Protein AF-A0A1G6IG01-F1 (afdb_monomer)

InterPro domains:
  IPR025240 Domain of unknown function DUF4189 [PF13827] (73-170)

Solvent-accessible surface area (backbone atoms only — not comparable to full-atom values): 10394 Å² total; per-residue (Å²): 133,90,78,90,84,82,90,79,90,81,89,87,83,91,87,84,89,82,88,77,83,84,76,80,74,78,84,67,91,40,64,95,65,34,40,78,46,94,53,100,84,49,71,51,42,74,50,90,82,52,85,70,78,71,64,68,77,76,71,68,78,78,80,67,78,73,73,40,77,46,56,15,7,13,13,37,14,36,7,81,89,74,68,23,60,13,55,33,57,62,21,86,38,59,70,59,6,45,55,43,1,41,49,39,6,38,75,66,68,22,87,65,51,41,80,77,47,73,49,38,72,47,31,11,39,8,32,12,33,36,83,90,62,54,74,29,67,31,72,27,79,37,53,66,56,2,32,54,49,4,28,53,56,29,21,75,77,66,39,83,91,35,40,42,71,80,45,59,45,54,5,56,56,42,82,45,125

Foldseek 3Di:
DDDDDDDDDDDDDDDDDDDDDPPPPPPDPDDPQWDADPDPPDGIDGDPPDPVVPPPVPPPPPPDPPWDKQKFKKWKKAQLVVLFIFIDEQHNDQVVRQVRRQVRRVVRPRDPIDTPDMDIAQKKKWWKAFLVSDIFMDIDNDQVVNQVVRLVVVCVPRNPPRMHTPDMDTTYIDTDD

Radius of gyration: 41.18 Å; Cα contacts (8 Å, |Δi|>4): 339; chains: 1; bounding box: 117×45×63 Å

Secondary structure (DSSP, 8-state):
----------------------------SS-TTEEE-SSTT-SEEE-TT-GGGG-------------EEE--EEEEEEETTTTEEEEEEEESSHHHHHHHHHHHHHHTT-SS-EEEEEEESSEEEEEEEETTS-EEEEEESSHHHHHHHHHHHHHHHH-TTSEEEEEEEEE--EEE-

Sequence (177 aa):
MKVHHLFLSALFGFSAILGTSMSAQAEGGCPSGYVPTPNQGQPCAADYNLPYWNQQQQSQPQVQPRVRVVYKWGALAYDKTNGVYGASDNNKNERSAKSKAMKDCQNRGGKNCEILNAYGRDHCIGLARSRTGEIAWKHEVSVKDASEVSIKDCESSYGKGNCQVIYSGCSYAVRVE

pLDDT: mean 80.13, std 22.02, range [33.59, 98.88]

Organism: NCBI:txid281375

Structure (mmCIF, N/CA/C/O backbone):
data_AF-A0A1G6IG01-F1
#
_entry.id   AF-A0A1G6IG01-F1
#
loop_
_atom_site.group_PDB
_atom_site.id
_atom_site.type_symbol
_atom_site.label_atom_id
_atom_site.label_alt_id
_atom_site.label_comp_id
_atom_site.label_asym_id
_atom_site.label_entity_id
_atom_site.label_seq_id
_atom_site.pdbx_PDB_ins_code
_atom_site.Cartn_x
_atom_site.Cartn_y
_atom_site.Cartn_z
_atom_site.occupancy
_atom_site.B_iso_or_equiv
_atom_site.auth_seq_id
_atom_site.auth_comp_id
_atom_site.auth_asym_id
_atom_site.auth_atom_id
_atom_site.pdbx_PDB_model_num
ATOM 1 N N . MET A 1 1 ? 77.249 14.347 14.352 1.00 33.59 1 MET A N 1
ATOM 2 C CA . MET A 1 1 ? 78.210 15.467 14.456 1.00 33.59 1 MET A CA 1
ATOM 3 C C . MET A 1 1 ? 79.595 14.940 14.106 1.00 33.59 1 MET A C 1
ATOM 5 O O . MET A 1 1 ? 80.004 14.022 14.793 1.00 33.59 1 MET A O 1
ATOM 9 N N . LYS A 1 2 ? 80.254 15.544 13.094 1.00 35.97 2 LYS A N 1
ATOM 10 C CA . LYS A 1 2 ? 81.697 15.487 12.735 1.00 35.97 2 LYS A CA 1
ATOM 11 C C . LYS A 1 2 ? 82.324 14.104 12.431 1.00 35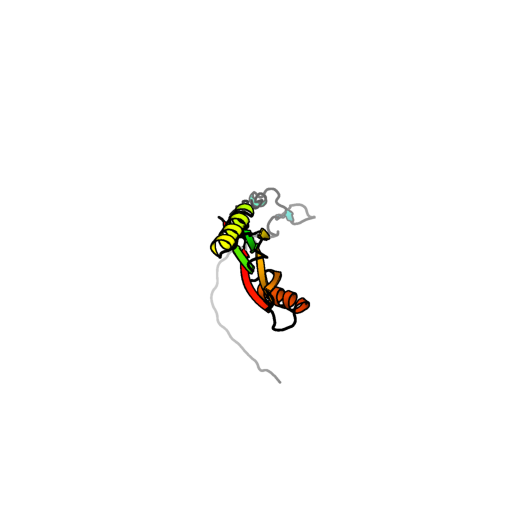.97 2 LYS A C 1
ATOM 13 O O . LYS A 1 2 ? 82.053 13.155 13.138 1.00 35.97 2 LYS A O 1
ATOM 18 N N . VAL A 1 3 ? 83.257 13.893 11.499 1.00 46.47 3 VAL A N 1
ATOM 19 C CA . VAL A 1 3 ? 83.807 14.554 10.291 1.00 46.47 3 VAL A CA 1
ATOM 20 C C . VAL A 1 3 ? 84.995 13.651 9.888 1.00 46.47 3 VAL A C 1
ATOM 22 O O . VAL A 1 3 ? 85.778 13.308 10.761 1.00 46.47 3 VAL A O 1
ATOM 25 N N . HIS A 1 4 ? 85.091 13.314 8.594 1.00 41.16 4 HIS A N 1
ATOM 26 C CA . HIS A 1 4 ? 86.288 13.004 7.780 1.00 41.16 4 HIS A CA 1
ATOM 27 C C . HIS A 1 4 ? 87.291 11.904 8.185 1.00 41.16 4 HIS A C 1
ATOM 29 O O . HIS A 1 4 ? 87.697 11.787 9.328 1.00 41.16 4 HIS A O 1
ATOM 35 N N . HIS A 1 5 ? 87.766 11.163 7.172 1.00 44.75 5 HIS A N 1
ATOM 36 C CA . HIS A 1 5 ? 89.155 11.139 6.657 1.00 44.75 5 HIS A CA 1
ATOM 37 C C . HIS A 1 5 ? 89.277 9.909 5.721 1.00 44.75 5 HIS A C 1
ATOM 39 O O . HIS A 1 5 ? 88.997 8.801 6.149 1.00 44.75 5 HIS A O 1
ATOM 45 N N . LEU A 1 6 ? 89.439 10.029 4.396 1.00 42.94 6 LEU A N 1
ATOM 46 C CA . LEU A 1 6 ? 90.582 10.509 3.593 1.00 42.94 6 LEU A CA 1
ATOM 47 C C . LEU A 1 6 ? 91.258 9.316 2.874 1.00 42.94 6 LEU A C 1
ATOM 49 O O . LEU A 1 6 ? 91.632 8.361 3.540 1.00 42.94 6 LEU A O 1
ATOM 53 N N . PHE A 1 7 ? 91.538 9.506 1.570 1.00 41.97 7 PHE A N 1
ATOM 54 C CA . PHE A 1 7 ? 92.761 9.062 0.862 1.00 41.97 7 PHE A CA 1
ATOM 55 C C . PHE A 1 7 ? 92.929 7.552 0.546 1.00 41.97 7 PHE A C 1
ATOM 57 O O . PHE A 1 7 ? 92.564 6.708 1.341 1.00 41.97 7 PHE A O 1
ATOM 64 N N . LEU A 1 8 ? 93.507 7.080 -0.570 1.00 36.88 8 LEU A N 1
ATOM 65 C CA . LEU A 1 8 ? 94.161 7.637 -1.769 1.00 36.88 8 LEU A CA 1
ATOM 66 C C . LEU A 1 8 ? 94.550 6.419 -2.659 1.00 36.88 8 LEU A C 1
ATOM 68 O O . LEU A 1 8 ? 95.035 5.445 -2.094 1.00 36.88 8 LEU A O 1
ATOM 72 N N . SER A 1 9 ? 94.488 6.531 -4.003 1.00 42.09 9 SER A N 1
ATOM 73 C CA . SER A 1 9 ? 95.422 5.921 -5.009 1.00 42.09 9 SER A CA 1
ATOM 74 C C . SER A 1 9 ? 95.538 4.367 -5.119 1.00 42.09 9 SER A C 1
ATOM 76 O O . SER A 1 9 ? 95.367 3.670 -4.141 1.00 42.09 9 SER A O 1
ATOM 78 N N . ALA A 1 10 ? 95.869 3.685 -6.228 1.00 46.03 10 ALA A N 1
ATOM 79 C CA . ALA A 1 10 ? 96.436 4.044 -7.528 1.00 46.03 10 ALA A CA 1
ATOM 80 C C . ALA A 1 10 ? 96.406 2.839 -8.522 1.00 46.03 10 ALA A C 1
ATOM 82 O O . ALA A 1 10 ? 96.606 1.704 -8.107 1.00 46.03 10 ALA A O 1
ATOM 83 N N . LEU A 1 11 ? 96.332 3.170 -9.823 1.00 47.00 11 LEU A N 1
ATOM 84 C CA . LEU A 1 11 ? 97.167 2.703 -10.958 1.00 47.00 11 LEU A CA 1
ATOM 85 C C . LEU A 1 11 ? 97.031 1.316 -11.654 1.00 47.00 11 LEU A C 1
ATOM 87 O O . LEU A 1 11 ? 96.8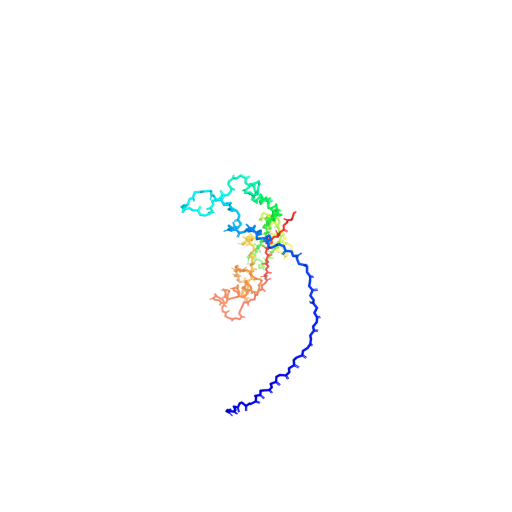93 0.269 -11.036 1.00 47.00 11 LEU A O 1
ATOM 91 N N . PHE A 1 12 ? 97.311 1.414 -12.973 1.00 44.16 12 PHE A N 1
ATOM 92 C CA . PHE A 1 12 ? 97.660 0.427 -14.024 1.00 44.16 12 PHE A CA 1
ATOM 93 C C . PHE A 1 12 ? 96.493 -0.313 -14.701 1.00 44.16 12 PHE A C 1
ATOM 95 O O . PHE A 1 12 ? 95.722 -0.984 -14.041 1.00 44.16 12 PHE A O 1
ATOM 102 N N . GLY A 1 13 ? 96.297 -0.308 -16.025 1.00 42.28 13 GLY A N 1
ATOM 103 C CA . GLY A 1 13 ? 97.051 0.173 -17.189 1.00 42.28 13 GLY A CA 1
ATOM 104 C C . GLY A 1 13 ? 96.615 -0.644 -18.430 1.00 42.28 13 GLY A C 1
ATOM 105 O O . GLY A 1 13 ? 96.026 -1.706 -18.269 1.00 42.28 13 GLY A O 1
ATOM 106 N N . PHE A 1 14 ? 96.971 -0.184 -19.639 1.00 45.66 14 PHE A N 1
ATOM 107 C CA . PHE A 1 14 ? 96.949 -0.919 -20.928 1.00 45.66 14 PHE A CA 1
ATOM 108 C C . PHE A 1 14 ? 95.629 -1.043 -21.731 1.00 45.66 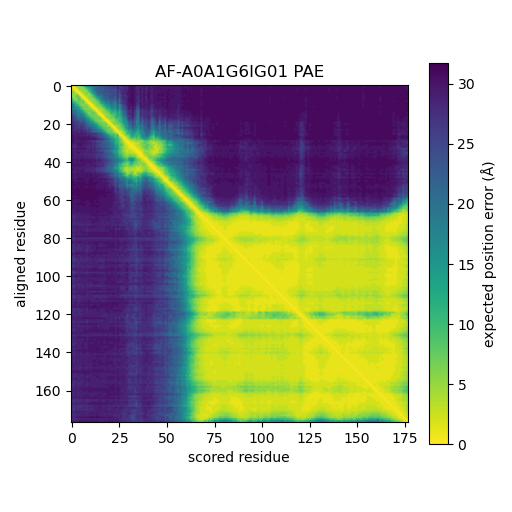14 PHE A C 1
ATOM 110 O O . PHE A 1 14 ? 94.837 -1.954 -21.531 1.00 45.66 14 PHE A O 1
ATOM 117 N N . SER A 1 15 ? 95.466 -0.217 -22.771 1.00 50.34 15 SER A N 1
ATOM 118 C CA . SER A 1 15 ? 95.550 -0.666 -24.179 1.00 50.34 15 SER A CA 1
ATOM 119 C C . SER A 1 15 ? 95.029 0.395 -25.141 1.00 50.34 15 SER A C 1
ATOM 121 O O . SER A 1 15 ? 94.032 1.067 -24.896 1.00 50.34 15 SER A O 1
ATOM 123 N N . ALA A 1 16 ? 95.752 0.540 -26.241 1.00 48.81 16 ALA A N 1
ATOM 124 C CA . ALA A 1 16 ? 95.543 1.537 -27.265 1.00 48.81 16 ALA A CA 1
ATOM 125 C C . ALA A 1 16 ? 94.693 1.008 -28.440 1.00 48.81 16 ALA A C 1
ATOM 127 O O . ALA A 1 16 ? 94.545 -0.196 -28.638 1.00 48.81 16 ALA A O 1
ATOM 128 N N . ILE A 1 17 ? 94.347 1.978 -29.291 1.00 52.72 17 ILE A N 1
ATOM 129 C CA . ILE A 1 17 ? 94.176 1.939 -30.753 1.00 52.72 17 ILE A CA 1
ATOM 130 C C . ILE A 1 17 ? 92.733 1.814 -31.322 1.00 52.72 17 ILE A C 1
ATOM 132 O O . ILE A 1 17 ? 91.989 0.889 -31.026 1.00 52.72 17 ILE A O 1
ATOM 136 N N . LEU A 1 18 ? 92.459 2.751 -32.252 1.00 46.94 18 LEU A N 1
ATOM 137 C CA . LEU A 1 18 ? 91.523 2.750 -33.398 1.00 46.94 18 LEU A CA 1
ATOM 138 C C . LEU A 1 18 ? 90.094 3.297 -33.217 1.00 46.94 18 LEU A C 1
ATOM 140 O O . LEU A 1 18 ? 89.119 2.572 -33.095 1.00 46.94 18 LEU A O 1
ATOM 144 N N . GLY A 1 19 ? 90.001 4.625 -33.356 1.00 52.69 19 GLY A N 1
ATOM 145 C CA . GLY A 1 19 ? 89.296 5.260 -34.476 1.00 52.69 19 GLY A CA 1
ATOM 146 C C . GLY A 1 19 ? 87.814 4.951 -34.671 1.00 52.69 19 GLY A C 1
ATOM 147 O O . GLY A 1 19 ? 87.466 4.013 -35.374 1.00 52.69 19 GLY A O 1
ATOM 148 N N . THR A 1 20 ? 86.960 5.876 -34.234 1.00 47.50 20 THR A N 1
ATOM 149 C CA . THR A 1 20 ? 85.753 6.234 -34.989 1.00 47.50 20 THR A CA 1
ATOM 150 C C . THR A 1 20 ? 85.579 7.748 -34.941 1.00 47.50 20 THR A C 1
ATOM 152 O O . THR A 1 20 ? 85.604 8.372 -33.881 1.00 47.50 20 THR A O 1
ATOM 155 N N . SER A 1 21 ? 85.490 8.353 -36.122 1.00 44.06 21 SER A N 1
ATOM 156 C CA . SER A 1 21 ? 85.095 9.743 -36.303 1.00 44.06 21 SER A CA 1
ATOM 157 C C . SER A 1 21 ? 83.764 9.968 -35.594 1.00 44.06 21 SER A C 1
ATOM 159 O O . SER A 1 21 ? 82.826 9.197 -35.796 1.00 44.06 21 SER A O 1
ATOM 161 N N . MET A 1 22 ? 83.672 11.014 -34.773 1.00 45.59 22 MET A N 1
ATOM 162 C CA . MET A 1 22 ? 82.388 11.449 -34.239 1.00 45.59 22 MET A CA 1
ATOM 163 C C . MET A 1 22 ? 81.535 11.937 -35.407 1.00 45.59 22 MET A C 1
ATOM 165 O O . MET A 1 22 ? 81.650 13.082 -35.842 1.00 45.59 22 MET A O 1
ATOM 169 N N . SER A 1 23 ? 80.662 11.075 -35.913 1.00 46.09 23 SER A N 1
ATOM 170 C CA . SER A 1 23 ? 79.447 11.540 -36.560 1.00 46.09 23 SER A CA 1
ATOM 171 C C . SER A 1 23 ? 78.614 12.182 -35.457 1.00 46.09 23 SER A C 1
ATOM 173 O O . SER A 1 23 ? 77.890 11.504 -34.731 1.00 46.09 23 SER A O 1
ATOM 175 N N . ALA A 1 24 ? 78.756 13.496 -35.283 1.00 45.78 24 ALA A N 1
ATOM 176 C CA . ALA A 1 24 ? 77.737 14.293 -34.622 1.00 45.78 24 ALA A CA 1
ATOM 177 C C . ALA A 1 24 ? 76.498 14.266 -35.527 1.00 45.78 24 ALA A C 1
ATOM 179 O O . ALA A 1 24 ? 76.258 15.167 -36.325 1.00 45.78 24 ALA A O 1
ATOM 180 N N . GLN A 1 25 ? 75.745 13.175 -35.451 1.00 44.03 25 GLN A N 1
ATOM 181 C CA . GLN A 1 25 ? 74.406 13.088 -35.998 1.00 44.03 25 GLN A CA 1
ATOM 182 C C . GLN A 1 25 ? 73.510 13.878 -35.052 1.00 44.03 25 GLN A C 1
ATOM 184 O O . GLN A 1 25 ? 73.006 13.361 -34.057 1.00 44.03 25 GLN A O 1
ATOM 189 N N . ALA A 1 26 ? 73.379 15.173 -35.324 1.00 44.47 26 ALA A N 1
ATOM 190 C CA . ALA A 1 26 ? 72.366 16.013 -34.708 1.00 44.47 26 ALA A CA 1
ATOM 191 C C . ALA A 1 26 ? 70.983 15.645 -35.280 1.00 44.47 26 ALA A C 1
ATOM 193 O O . ALA A 1 26 ? 70.337 16.453 -35.936 1.00 44.47 26 ALA A O 1
ATOM 194 N N . GLU A 1 27 ? 70.517 14.421 -35.040 1.00 49.25 27 GLU A N 1
ATOM 195 C CA . GLU A 1 27 ? 69.142 14.011 -35.342 1.00 49.25 27 GLU A CA 1
ATOM 196 C C . GLU A 1 27 ? 68.264 14.416 -34.151 1.00 49.25 27 GLU A C 1
ATOM 198 O O . GLU A 1 27 ? 67.855 13.578 -33.349 1.00 49.25 27 GLU A O 1
ATOM 203 N N . GLY A 1 28 ? 68.042 15.716 -33.940 1.00 57.75 28 GLY A N 1
ATOM 204 C CA . GLY A 1 28 ? 67.152 16.110 -32.840 1.00 57.75 28 GLY A CA 1
ATOM 205 C C . GLY A 1 28 ? 67.204 17.549 -32.361 1.00 57.75 28 GLY A C 1
ATOM 206 O O . GLY A 1 28 ? 67.105 17.782 -31.162 1.00 57.75 28 GLY A O 1
ATOM 207 N N . GLY A 1 29 ? 67.345 18.528 -33.255 1.00 58.22 29 GLY A N 1
ATOM 208 C CA . GLY A 1 29 ? 67.267 19.939 -32.856 1.00 58.22 29 GLY A CA 1
ATOM 209 C C . GLY A 1 29 ? 65.854 20.420 -32.499 1.00 58.22 29 GLY A C 1
ATOM 210 O O . GLY A 1 29 ? 65.713 21.470 -31.877 1.00 58.22 29 GLY A O 1
ATOM 211 N N . CYS A 1 30 ? 64.813 19.675 -32.885 1.00 65.75 30 CYS A N 1
ATOM 212 C CA . CYS A 1 30 ? 63.432 20.137 -32.823 1.00 65.75 30 CYS A CA 1
ATOM 213 C C . CYS A 1 30 ? 62.520 19.154 -32.071 1.00 65.75 30 CYS A C 1
ATOM 215 O O . CYS A 1 30 ? 62.652 17.941 -32.245 1.00 65.75 30 CYS A O 1
ATOM 217 N N . PRO A 1 31 ? 61.595 19.656 -31.229 1.00 66.94 31 PRO A N 1
ATOM 218 C CA . PRO A 1 31 ? 60.612 18.824 -30.545 1.00 66.94 31 PRO A CA 1
ATOM 219 C C . PRO A 1 31 ? 59.694 18.107 -31.545 1.00 66.94 31 PRO A C 1
ATOM 221 O O . PRO A 1 31 ? 59.542 18.533 -32.690 1.00 66.94 31 PRO A O 1
ATOM 224 N N . SER A 1 32 ? 59.070 17.014 -31.101 1.00 64.12 32 SER A N 1
ATOM 225 C CA . SER A 1 32 ? 58.219 16.171 -31.950 1.00 64.12 32 SER A CA 1
ATOM 226 C C . SER A 1 32 ? 57.162 16.997 -32.701 1.00 64.12 32 SER A C 1
ATOM 228 O O . SER A 1 32 ? 56.434 17.781 -32.090 1.00 64.12 32 SER A O 1
ATOM 230 N N . GLY A 1 33 ? 57.101 16.835 -34.027 1.00 63.78 33 GLY A N 1
ATOM 231 C CA . GLY A 1 33 ? 56.229 17.606 -34.924 1.00 63.78 33 GLY A CA 1
ATOM 232 C C . GLY A 1 33 ? 56.870 18.838 -35.576 1.00 63.78 33 GLY A C 1
ATOM 233 O O . GLY A 1 33 ? 56.167 19.563 -36.277 1.00 63.78 33 GLY A O 1
ATOM 234 N N . TYR A 1 34 ? 58.171 19.080 -35.372 1.00 71.69 34 TYR A N 1
ATOM 235 C CA . TYR A 1 34 ? 58.905 20.206 -35.957 1.00 71.69 34 TYR A CA 1
ATOM 236 C C . TYR A 1 34 ? 60.170 19.750 -36.703 1.00 71.69 34 TYR A C 1
ATOM 238 O O . TYR A 1 34 ? 60.856 18.828 -36.264 1.00 71.69 34 TYR A O 1
ATOM 246 N N . VAL A 1 35 ? 60.508 20.439 -37.797 1.00 69.81 35 VAL A N 1
ATOM 247 C CA . VAL A 1 35 ? 61.698 20.205 -38.634 1.00 69.81 35 VAL A CA 1
ATOM 248 C C . VAL A 1 35 ? 62.613 21.436 -38.664 1.00 69.81 35 VAL A C 1
ATOM 250 O O . VAL A 1 35 ? 62.128 22.568 -38.545 1.00 69.81 35 VAL A O 1
ATOM 253 N N . PRO A 1 36 ? 63.937 21.247 -38.809 1.00 63.75 36 PRO A N 1
ATOM 254 C CA . PRO A 1 36 ? 64.882 22.354 -38.858 1.00 63.75 36 PRO A CA 1
ATOM 255 C C . PRO A 1 36 ? 64.700 23.201 -40.122 1.00 63.75 36 PRO A C 1
ATOM 257 O O . PRO A 1 36 ? 64.499 22.664 -41.213 1.00 63.75 36 PRO A O 1
ATOM 260 N N . THR A 1 37 ? 64.793 24.529 -39.988 1.00 61.94 37 THR A N 1
ATOM 261 C CA . THR A 1 37 ? 64.689 25.455 -41.131 1.00 61.94 37 THR A CA 1
ATOM 262 C C . THR A 1 37 ? 66.028 26.135 -41.444 1.00 61.94 37 THR A C 1
ATOM 264 O O . THR A 1 37 ? 66.797 26.415 -40.525 1.00 61.94 37 THR A O 1
ATOM 267 N N . PRO A 1 38 ? 66.332 26.437 -42.722 1.00 56.34 38 PRO A N 1
ATOM 268 C CA . PRO A 1 38 ? 67.604 27.050 -43.115 1.00 56.34 38 PRO A CA 1
ATOM 269 C C . PRO A 1 38 ? 67.711 28.563 -42.825 1.00 56.34 38 PRO A C 1
ATOM 271 O O . PRO A 1 38 ? 68.759 29.151 -43.086 1.00 56.34 38 PRO A O 1
ATOM 274 N N . ASN A 1 39 ? 66.665 29.218 -42.301 1.00 57.22 39 ASN A N 1
ATOM 275 C CA . ASN A 1 39 ? 66.665 30.665 -42.050 1.00 57.22 39 ASN A CA 1
ATOM 276 C C . ASN A 1 39 ? 67.070 30.995 -40.603 1.00 57.22 39 ASN A C 1
ATOM 278 O O . ASN A 1 39 ? 66.469 30.504 -39.651 1.00 57.22 39 ASN A O 1
ATOM 282 N N . GLN A 1 40 ? 68.040 31.904 -40.449 1.00 53.66 40 GLN A N 1
ATOM 283 C CA . GLN A 1 40 ? 68.733 32.278 -39.197 1.00 53.66 40 GLN A CA 1
ATOM 284 C C . GLN A 1 40 ? 67.849 32.910 -38.089 1.00 53.66 40 GLN A C 1
ATOM 286 O O . GLN A 1 40 ? 68.376 33.433 -37.112 1.00 53.66 40 GLN A O 1
ATOM 291 N N . GLY A 1 41 ? 66.518 32.885 -38.223 1.00 58.19 41 GLY A N 1
ATOM 292 C CA . GLY A 1 41 ? 65.572 33.508 -37.290 1.00 58.19 41 GLY A CA 1
ATOM 293 C C . GLY A 1 41 ? 64.724 32.538 -36.459 1.00 58.19 41 GLY A C 1
ATOM 294 O O . GLY A 1 41 ? 64.307 32.906 -35.364 1.00 58.19 41 GLY A O 1
ATOM 295 N N . GLN A 1 42 ? 64.474 31.308 -36.927 1.00 57.19 42 GLN A N 1
ATOM 296 C CA . GLN A 1 42 ? 63.740 30.290 -36.161 1.00 57.19 42 GLN A CA 1
ATOM 297 C C . GLN A 1 42 ? 64.293 28.885 -36.451 1.00 57.19 42 GLN A C 1
ATOM 299 O O . GLN A 1 42 ? 64.156 28.391 -37.571 1.00 57.19 42 GLN A O 1
ATOM 304 N N . PRO A 1 43 ? 64.887 28.205 -35.455 1.00 58.12 43 PRO A N 1
ATOM 305 C CA . PRO A 1 43 ? 65.589 26.944 -35.684 1.00 58.12 43 PRO A CA 1
ATOM 306 C C . PRO A 1 43 ? 64.661 25.766 -36.019 1.00 58.12 43 PRO A C 1
ATOM 308 O O . PRO A 1 43 ? 65.141 24.782 -36.568 1.00 58.12 43 PRO A O 1
ATOM 311 N N . CYS A 1 44 ? 63.353 25.863 -35.740 1.00 66.69 44 CYS A N 1
ATOM 312 C CA . CYS A 1 44 ? 62.375 24.786 -35.916 1.00 66.69 44 CYS A CA 1
ATOM 313 C C . CYS A 1 44 ? 61.024 25.323 -36.413 1.00 66.69 44 CYS A C 1
ATOM 315 O O . CYS A 1 44 ? 60.511 26.288 -35.845 1.00 66.69 44 CYS A O 1
ATOM 317 N N . ALA A 1 45 ? 60.417 24.675 -37.411 1.00 66.81 45 ALA A N 1
ATOM 318 C CA . ALA A 1 45 ? 59.053 24.957 -37.875 1.00 66.81 45 ALA A CA 1
ATOM 319 C C . ALA A 1 45 ? 58.194 23.691 -37.861 1.00 66.81 45 ALA A C 1
ATOM 321 O O . ALA A 1 45 ? 58.717 22.594 -38.033 1.00 66.81 45 ALA A O 1
ATOM 322 N N . ALA A 1 46 ? 56.888 23.841 -37.626 1.00 62.12 46 ALA A N 1
ATOM 323 C CA . ALA A 1 46 ? 55.969 22.709 -37.595 1.00 62.12 46 ALA A CA 1
ATOM 324 C C . ALA A 1 46 ? 55.933 22.024 -38.969 1.00 62.12 46 ALA A C 1
ATOM 326 O O . ALA A 1 46 ? 55.791 22.688 -39.999 1.00 62.12 46 ALA A O 1
ATOM 327 N N . ASP A 1 47 ? 56.079 20.701 -38.979 1.00 59.81 47 ASP A N 1
ATOM 328 C CA . ASP A 1 47 ? 56.005 19.902 -40.197 1.00 59.81 47 ASP A CA 1
ATOM 329 C C . ASP A 1 47 ? 54.538 19.630 -40.536 1.00 59.81 47 ASP A C 1
ATOM 331 O O . ASP A 1 47 ? 53.926 18.650 -40.104 1.00 59.81 47 ASP A O 1
ATOM 335 N N . TYR A 1 48 ? 53.954 20.549 -41.301 1.00 54.44 48 TYR A N 1
ATOM 336 C CA . TYR A 1 48 ? 52.576 20.449 -41.780 1.00 54.44 48 TYR A CA 1
ATOM 337 C C . TYR A 1 48 ? 52.380 19.351 -42.846 1.00 54.44 48 TYR A C 1
ATOM 339 O O . TYR A 1 48 ? 51.270 19.203 -43.352 1.00 54.44 48 TYR A O 1
ATOM 347 N N . ASN A 1 49 ? 53.423 18.582 -43.191 1.00 53.22 49 ASN A N 1
ATOM 348 C CA . ASN A 1 49 ? 53.383 17.489 -44.166 1.00 53.22 49 ASN A CA 1
ATOM 349 C C . ASN A 1 49 ? 53.608 16.097 -43.541 1.00 53.22 49 ASN A C 1
ATOM 351 O O . ASN A 1 49 ? 53.839 15.125 -44.261 1.00 53.22 49 ASN A O 1
ATOM 355 N N . LEU A 1 50 ? 53.492 15.957 -42.214 1.00 47.50 50 LEU A N 1
ATOM 356 C CA . LEU A 1 50 ? 53.477 14.641 -41.570 1.00 47.50 50 LEU A CA 1
ATOM 357 C C . LEU A 1 50 ? 52.091 13.978 -41.689 1.00 47.50 50 LEU A C 1
ATOM 359 O O . LEU A 1 50 ? 51.102 14.533 -41.201 1.00 47.50 50 LEU A O 1
ATOM 363 N N . PRO A 1 51 ? 51.996 12.735 -42.205 1.00 49.56 51 PRO A N 1
ATOM 364 C CA . PRO A 1 51 ? 50.730 12.000 -42.329 1.00 49.56 51 PRO A CA 1
ATOM 365 C C . PRO A 1 51 ? 50.067 11.669 -40.978 1.00 49.56 51 PRO A C 1
ATOM 367 O O . PRO A 1 51 ? 48.937 11.184 -40.944 1.00 49.56 51 PRO A O 1
ATOM 370 N N . TYR A 1 52 ? 50.745 11.939 -39.859 1.00 46.09 52 TYR A N 1
ATOM 371 C CA . TYR A 1 52 ? 50.285 11.625 -38.507 1.00 46.09 52 TYR A CA 1
ATOM 372 C C . TYR A 1 52 ? 49.369 12.685 -37.872 1.00 46.09 52 TYR A C 1
ATOM 374 O O . TYR A 1 52 ? 48.659 12.365 -36.922 1.00 46.09 52 TYR A O 1
ATOM 382 N N . TRP A 1 53 ? 49.312 13.915 -38.403 1.00 41.84 53 TRP A N 1
ATOM 383 C CA . TRP A 1 53 ? 48.391 14.952 -37.899 1.00 41.84 53 TRP A CA 1
ATOM 384 C C . TRP A 1 53 ? 46.934 14.750 -38.343 1.00 41.84 53 TRP A C 1
ATOM 386 O O . TRP A 1 53 ? 46.028 15.381 -37.802 1.00 41.84 53 TRP A O 1
ATOM 396 N N . ASN A 1 54 ? 46.694 13.810 -39.264 1.00 48.25 54 ASN A N 1
ATOM 397 C CA . ASN A 1 54 ? 45.358 13.420 -39.717 1.00 48.25 54 ASN A CA 1
ATOM 398 C C . ASN A 1 54 ? 44.746 12.266 -38.907 1.00 48.25 54 ASN A C 1
ATOM 400 O O . ASN A 1 54 ? 43.668 11.790 -39.255 1.00 48.25 54 ASN A O 1
ATOM 404 N N . GLN A 1 55 ? 45.364 11.836 -37.800 1.00 46.47 55 GLN A N 1
ATOM 405 C CA . GLN A 1 55 ? 44.629 11.095 -36.773 1.00 46.47 55 GLN A CA 1
ATOM 406 C C . GLN A 1 55 ? 43.836 12.083 -35.916 1.00 46.47 55 GLN A C 1
ATOM 408 O O . GLN A 1 55 ? 44.078 12.267 -34.725 1.00 46.47 55 GLN A O 1
ATOM 413 N N . GLN A 1 56 ? 42.807 12.677 -36.527 1.00 49.66 56 GLN A N 1
ATOM 414 C CA . GLN A 1 56 ? 41.573 12.863 -35.782 1.00 49.66 56 GLN A CA 1
ATOM 415 C C . GLN A 1 56 ? 41.232 11.482 -35.245 1.00 49.66 56 GLN A C 1
ATOM 417 O O . GLN A 1 56 ? 40.907 10.571 -36.005 1.00 49.66 56 GLN A O 1
ATOM 422 N N . GLN A 1 57 ? 41.421 11.316 -33.942 1.00 49.66 57 GLN A N 1
ATOM 423 C CA . GLN A 1 57 ? 40.936 10.184 -33.188 1.00 49.66 57 GLN A CA 1
ATOM 424 C C . GLN A 1 57 ? 39.437 10.119 -33.490 1.00 49.66 57 GLN A C 1
ATOM 426 O O . GLN A 1 57 ? 38.645 10.854 -32.904 1.00 49.66 57 GLN A O 1
ATOM 431 N N . GLN A 1 58 ? 39.060 9.320 -34.492 1.00 49.34 58 GLN A N 1
ATOM 432 C CA . GLN A 1 58 ? 37.684 8.938 -34.739 1.00 49.34 58 GLN A CA 1
ATOM 433 C C . GLN A 1 58 ? 37.299 8.136 -33.508 1.00 49.34 58 GLN A C 1
ATOM 435 O O . GLN A 1 58 ? 37.474 6.921 -33.440 1.00 49.34 58 GLN A O 1
ATOM 440 N N . SER A 1 59 ? 36.837 8.845 -32.485 1.00 56.22 59 SER A N 1
ATOM 441 C CA . SER A 1 59 ? 36.031 8.285 -31.430 1.00 56.22 59 SER A CA 1
ATOM 442 C C . SER A 1 59 ? 34.851 7.645 -32.142 1.00 56.22 59 SER A C 1
ATOM 444 O O . SER A 1 59 ? 33.904 8.316 -32.552 1.00 56.22 59 SER A O 1
ATOM 446 N N . GLN A 1 60 ? 34.943 6.332 -32.372 1.00 58.97 60 GLN A N 1
ATOM 447 C CA . GLN A 1 60 ? 33.771 5.562 -32.741 1.00 58.97 60 GLN A CA 1
ATOM 448 C C . GLN A 1 60 ? 32.690 5.929 -31.725 1.00 58.97 60 GLN A C 1
ATOM 450 O O . GLN A 1 60 ? 32.982 5.903 -30.522 1.00 58.97 60 GLN A O 1
ATOM 455 N N . PRO A 1 61 ? 31.476 6.311 -32.160 1.00 58.72 61 PRO A N 1
ATOM 456 C CA . PRO A 1 61 ? 30.383 6.506 -31.230 1.00 58.72 61 PRO A CA 1
ATOM 457 C C . PRO A 1 61 ? 30.253 5.202 -30.449 1.00 58.72 61 PRO A C 1
ATOM 459 O O . PRO A 1 61 ? 29.909 4.169 -31.021 1.00 58.72 61 PRO A O 1
ATOM 462 N N . GLN A 1 62 ? 30.609 5.223 -29.165 1.00 60.16 62 GLN A N 1
ATOM 463 C CA . GLN A 1 62 ? 30.365 4.098 -28.278 1.00 60.16 62 GLN A CA 1
ATOM 464 C C . GLN A 1 62 ? 28.854 3.876 -28.335 1.00 60.16 62 GLN A C 1
ATOM 466 O O . GLN A 1 62 ? 28.090 4.725 -27.868 1.00 60.16 62 GLN A O 1
ATOM 471 N N . VAL A 1 63 ? 28.413 2.796 -28.986 1.00 63.50 63 VAL A N 1
ATOM 472 C CA . VAL A 1 63 ? 27.005 2.400 -29.003 1.00 63.50 63 VAL A CA 1
ATOM 473 C C . VAL A 1 63 ? 26.687 1.978 -27.577 1.00 63.50 63 VAL A C 1
ATOM 475 O O . VAL A 1 63 ? 26.855 0.822 -27.202 1.00 63.50 63 VAL A O 1
ATOM 478 N N . GLN A 1 64 ? 26.305 2.949 -26.749 1.00 64.94 64 GLN A N 1
ATOM 479 C CA . GLN A 1 64 ? 25.803 2.685 -25.412 1.00 64.94 64 GLN A CA 1
ATOM 480 C C . GLN A 1 64 ? 24.604 1.744 -25.587 1.00 64.94 64 GLN A C 1
ATOM 482 O O . GLN A 1 64 ? 23.706 2.074 -26.377 1.00 64.94 64 GLN A O 1
ATOM 487 N N . PRO A 1 65 ? 24.561 0.579 -24.912 1.00 68.50 65 PRO A N 1
ATOM 488 C CA . PRO A 1 65 ? 23.371 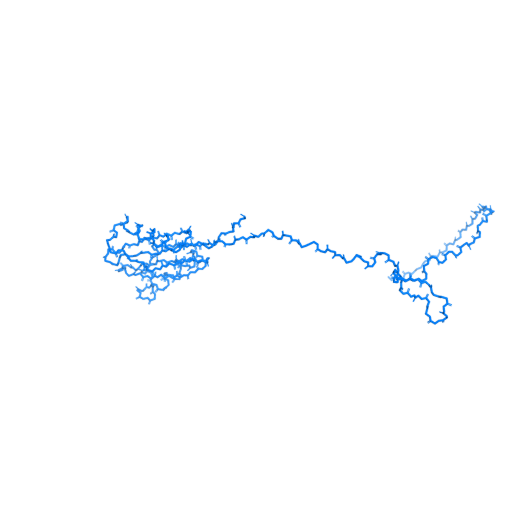-0.253 -24.941 1.00 68.50 65 PRO A CA 1
ATOM 489 C C . PRO A 1 65 ? 22.186 0.625 -24.536 1.00 68.50 65 PRO A C 1
ATOM 491 O O . PRO A 1 65 ? 22.238 1.333 -23.526 1.00 68.50 65 PRO A O 1
ATOM 494 N N . ARG A 1 66 ? 21.136 0.658 -25.367 1.00 71.44 66 ARG A N 1
ATOM 495 C CA . ARG A 1 66 ? 19.948 1.468 -25.080 1.00 71.44 66 ARG A CA 1
ATOM 496 C C . ARG A 1 66 ? 19.196 0.839 -23.916 1.00 71.44 66 ARG A C 1
ATOM 498 O O . ARG A 1 66 ? 18.243 0.103 -24.129 1.00 71.44 66 ARG A O 1
ATOM 505 N N . VAL A 1 67 ? 19.597 1.173 -22.692 1.00 79.81 67 VAL A N 1
ATOM 506 C CA . VAL A 1 67 ? 18.841 0.822 -21.492 1.00 79.81 67 VAL A CA 1
ATOM 507 C C . VAL A 1 67 ? 17.483 1.506 -21.590 1.00 79.81 67 VAL A C 1
ATOM 509 O O . VAL A 1 67 ? 17.377 2.730 -21.485 1.00 79.81 67 VAL A O 1
ATOM 512 N N . ARG A 1 68 ? 16.427 0.721 -21.802 1.00 86.38 68 ARG A N 1
ATOM 513 C CA . ARG A 1 68 ? 15.057 1.223 -21.752 1.00 86.38 68 ARG A CA 1
ATOM 514 C C . ARG A 1 68 ? 14.535 1.027 -20.336 1.00 86.38 68 ARG A C 1
ATOM 516 O O . ARG A 1 68 ? 14.550 -0.075 -19.800 1.00 86.38 68 ARG A O 1
ATOM 523 N N . VAL A 1 69 ? 14.046 2.100 -19.729 1.00 87.88 69 VAL A N 1
ATOM 524 C CA . VAL A 1 69 ? 13.379 2.033 -18.426 1.00 87.88 69 VAL A CA 1
ATOM 525 C C . VAL A 1 69 ? 11.881 1.881 -18.654 1.00 87.88 69 VAL A C 1
ATOM 527 O O . VAL A 1 69 ? 11.269 2.672 -19.371 1.00 87.88 69 VAL A O 1
ATOM 530 N N . VAL A 1 70 ? 11.285 0.849 -18.060 1.00 90.75 70 VAL A N 1
ATOM 531 C CA . VAL A 1 70 ? 9.840 0.611 -18.098 1.00 90.75 70 VAL A CA 1
ATOM 532 C C . VAL A 1 70 ? 9.274 0.819 -16.705 1.00 90.75 70 VAL A C 1
ATOM 534 O O . VAL A 1 70 ? 9.538 0.041 -15.788 1.00 90.75 70 VAL A O 1
ATOM 537 N N . TYR A 1 71 ? 8.454 1.857 -16.560 1.00 92.44 71 TYR A N 1
ATOM 538 C CA . TYR A 1 71 ? 7.754 2.128 -15.313 1.00 92.44 71 TYR A CA 1
ATOM 539 C C . TYR A 1 71 ? 6.691 1.073 -15.034 1.00 92.44 71 TYR A C 1
ATOM 541 O O . TYR A 1 71 ? 5.876 0.732 -15.899 1.00 92.44 71 TYR A O 1
ATOM 549 N N . LYS A 1 72 ? 6.686 0.585 -13.798 1.00 96.44 72 LYS A N 1
ATOM 550 C CA . LYS A 1 72 ? 5.621 -0.260 -13.278 1.00 96.44 72 LYS A CA 1
ATOM 551 C C . LYS A 1 72 ? 4.595 0.570 -12.523 1.00 96.44 72 LYS A C 1
ATOM 553 O O . LYS A 1 72 ? 4.858 1.706 -12.129 1.00 96.44 72 LYS A O 1
ATOM 558 N N . TRP A 1 73 ? 3.423 -0.026 -12.353 1.00 97.88 73 TRP A N 1
ATOM 559 C CA . TRP A 1 73 ? 2.268 0.610 -11.743 1.00 97.88 73 TRP A CA 1
ATOM 560 C C . TRP A 1 73 ? 1.648 -0.262 -10.658 1.00 97.88 73 TRP A C 1
ATOM 562 O O . TRP A 1 73 ? 1.442 -1.464 -10.852 1.00 97.88 73 TRP A O 1
ATOM 572 N N . GLY A 1 74 ? 1.280 0.376 -9.559 1.00 98.31 74 GLY A N 1
ATOM 573 C CA . GLY A 1 74 ? 0.468 -0.180 -8.498 1.00 98.31 74 GLY A CA 1
ATOM 574 C C . GLY A 1 74 ? -0.817 0.618 -8.304 1.00 98.31 74 GLY A C 1
ATOM 575 O O . GLY A 1 74 ? -1.005 1.691 -8.885 1.00 98.31 74 GLY A O 1
ATOM 576 N N . ALA A 1 75 ? -1.750 0.055 -7.547 1.00 98.62 75 ALA A N 1
ATOM 577 C CA . ALA A 1 75 ? -2.996 0.722 -7.198 1.00 98.62 75 ALA A CA 1
ATOM 578 C C . ALA A 1 75 ? -3.581 0.178 -5.897 1.00 98.62 75 ALA A C 1
ATOM 580 O O . ALA A 1 75 ? -3.417 -0.999 -5.581 1.00 98.62 75 ALA A O 1
ATOM 581 N N . LEU A 1 76 ? -4.315 1.045 -5.205 1.00 98.56 76 LEU A N 1
ATOM 582 C CA . LEU A 1 76 ? -5.114 0.749 -4.027 1.00 98.56 76 LEU A CA 1
ATOM 583 C C . LEU A 1 76 ? -6.593 0.960 -4.335 1.00 98.56 76 LEU A C 1
ATOM 585 O O . LEU A 1 76 ? -6.985 1.992 -4.884 1.00 98.56 76 LEU A O 1
ATOM 589 N N . ALA A 1 77 ? -7.404 -0.005 -3.927 1.00 98.62 77 ALA A N 1
ATOM 590 C CA . ALA A 1 77 ? -8.852 0.068 -3.907 1.00 98.62 77 ALA A CA 1
ATOM 591 C C . ALA A 1 77 ? -9.369 -0.110 -2.476 1.00 98.62 77 ALA A C 1
ATOM 593 O O . ALA A 1 77 ? -8.722 -0.755 -1.647 1.00 98.62 77 ALA A O 1
ATOM 594 N N . TYR A 1 78 ? -10.537 0.447 -2.184 1.00 98.38 78 TYR A N 1
ATOM 595 C CA . TYR A 1 78 ? -11.150 0.373 -0.869 1.00 98.38 78 TYR A CA 1
ATOM 596 C C . TYR A 1 78 ? -12.663 0.358 -0.955 1.00 98.38 78 TYR A C 1
ATOM 598 O O . TYR A 1 78 ? -13.261 1.131 -1.695 1.00 98.38 78 TYR A O 1
ATOM 606 N N . ASP A 1 79 ? -13.269 -0.505 -0.158 1.00 97.75 79 ASP A N 1
ATOM 607 C CA . ASP A 1 79 ? -14.680 -0.467 0.169 1.00 97.75 79 ASP A CA 1
ATOM 608 C C . ASP A 1 79 ? -14.827 0.165 1.553 1.00 97.75 79 ASP A C 1
ATOM 610 O O . ASP A 1 79 ? -14.509 -0.450 2.578 1.00 97.75 79 ASP A O 1
ATOM 614 N N . LYS A 1 80 ? -15.311 1.410 1.578 1.00 94.38 80 LYS A N 1
ATOM 615 C CA . LYS A 1 80 ? -15.516 2.161 2.821 1.00 94.38 80 LYS A CA 1
ATOM 616 C C . LYS A 1 80 ? -16.600 1.547 3.703 1.00 94.38 80 LYS A C 1
ATOM 618 O O . LYS A 1 80 ? -16.491 1.628 4.921 1.00 94.38 80 LYS A O 1
ATOM 623 N N . THR A 1 81 ? -17.625 0.942 3.110 1.00 93.75 81 THR A N 1
ATOM 624 C CA . THR A 1 81 ? -18.753 0.363 3.844 1.00 93.75 81 THR A CA 1
ATOM 625 C C . THR A 1 81 ? -18.333 -0.894 4.596 1.00 93.75 81 THR A C 1
ATOM 627 O O . THR A 1 81 ? -18.692 -1.057 5.757 1.00 93.75 81 THR A O 1
ATOM 630 N N . ASN A 1 82 ? -17.561 -1.770 3.950 1.00 93.69 82 ASN A N 1
ATOM 631 C CA . ASN A 1 82 ? -17.156 -3.055 4.528 1.00 93.69 82 ASN A CA 1
ATOM 632 C C . ASN A 1 82 ? -15.757 -3.028 5.162 1.00 93.69 82 ASN A C 1
ATOM 634 O O . ASN A 1 82 ? -15.337 -4.011 5.767 1.00 93.69 82 ASN A O 1
ATOM 638 N N . GLY A 1 83 ? -15.010 -1.931 5.015 1.00 95.25 83 GLY A N 1
ATOM 639 C CA . GLY A 1 83 ? -13.649 -1.823 5.536 1.00 95.25 83 GLY A CA 1
ATOM 640 C C . GLY A 1 83 ? -12.693 -2.817 4.874 1.00 95.25 83 GLY A C 1
ATOM 641 O O . GLY A 1 83 ? -11.798 -3.364 5.525 1.00 95.25 83 GLY A O 1
ATOM 642 N N . VAL A 1 84 ? -12.860 -3.069 3.578 1.00 97.31 84 VAL A N 1
ATOM 643 C CA . VAL A 1 84 ? -12.032 -4.012 2.815 1.00 97.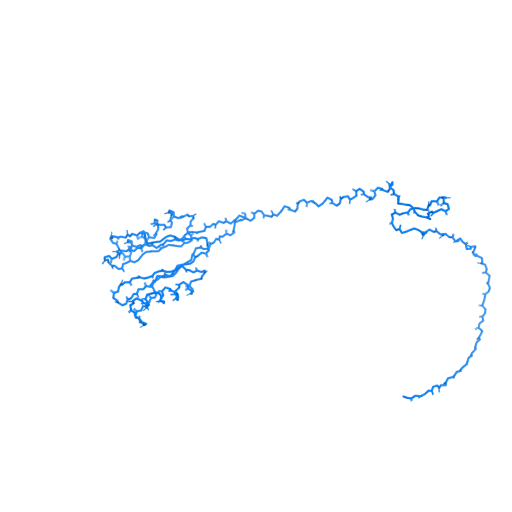31 84 VAL A CA 1
ATOM 644 C C . VAL A 1 84 ? -11.147 -3.227 1.861 1.00 97.31 84 VAL A C 1
ATOM 646 O O . VAL A 1 84 ? -11.632 -2.372 1.130 1.00 97.31 84 VAL A O 1
ATOM 649 N N . TYR A 1 85 ? -9.847 -3.509 1.858 1.00 98.12 85 TYR A N 1
ATOM 650 C CA . TYR A 1 85 ? -8.934 -2.956 0.861 1.00 98.12 85 TYR A CA 1
ATOM 651 C C . TYR A 1 85 ? -8.630 -3.997 -0.213 1.00 98.12 85 TYR A C 1
ATOM 653 O O . TYR A 1 85 ? -8.731 -5.196 0.033 1.00 98.12 85 TYR A O 1
ATOM 661 N N . GLY A 1 86 ? -8.201 -3.532 -1.378 1.00 98.62 86 GLY A N 1
ATOM 662 C CA . GLY A 1 86 ? -7.538 -4.341 -2.389 1.00 98.62 86 GLY A CA 1
ATOM 663 C C . GLY A 1 86 ? -6.334 -3.605 -2.943 1.00 98.62 86 GLY A C 1
ATOM 664 O O . GLY A 1 86 ? -6.300 -2.374 -2.949 1.00 98.62 86 GLY A O 1
ATOM 665 N N . ALA A 1 87 ? -5.338 -4.348 -3.399 1.00 98.56 87 ALA A N 1
ATOM 666 C CA . ALA A 1 87 ? -4.102 -3.770 -3.887 1.00 98.56 87 ALA A CA 1
ATOM 667 C C . ALA A 1 87 ? -3.543 -4.525 -5.091 1.00 98.56 87 ALA A C 1
ATOM 669 O O . ALA A 1 87 ? -3.886 -5.675 -5.366 1.00 98.56 87 ALA A O 1
ATOM 670 N N . SER A 1 88 ? -2.656 -3.870 -5.829 1.00 98.62 88 SER A N 1
ATOM 671 C CA . SER A 1 88 ? -1.813 -4.546 -6.807 1.00 98.62 88 SER A CA 1
ATOM 672 C C . SER A 1 88 ? -0.530 -3.765 -7.032 1.00 98.62 88 SER A C 1
ATOM 674 O O . SER A 1 88 ? -0.561 -2.539 -7.035 1.00 98.62 88 SER A O 1
ATOM 676 N N . ASP A 1 89 ? 0.555 -4.480 -7.310 1.00 98.31 89 ASP A N 1
ATOM 677 C CA . ASP A 1 89 ? 1.881 -3.922 -7.569 1.00 98.31 89 ASP A CA 1
ATOM 678 C C . ASP A 1 89 ? 2.438 -4.412 -8.908 1.00 98.31 89 ASP A C 1
ATOM 680 O O . ASP A 1 89 ? 1.975 -5.405 -9.480 1.00 98.31 89 ASP A O 1
ATOM 684 N N . ASN A 1 90 ? 3.480 -3.740 -9.395 1.00 96.75 90 ASN A N 1
ATOM 685 C CA . ASN A 1 90 ? 4.334 -4.200 -10.490 1.00 96.75 90 ASN A CA 1
ATOM 686 C C . ASN A 1 90 ? 3.610 -4.455 -11.827 1.00 96.75 90 ASN A C 1
ATOM 688 O O . ASN A 1 90 ? 4.040 -5.262 -12.658 1.00 96.75 90 ASN A O 1
ATOM 692 N N . ASN A 1 91 ? 2.514 -3.742 -12.088 1.00 97.69 91 ASN A N 1
ATOM 693 C CA . ASN A 1 91 ? 1.746 -3.883 -13.320 1.00 97.69 91 ASN A CA 1
ATOM 694 C C . ASN A 1 91 ? 2.362 -3.120 -14.488 1.00 97.69 91 ASN A C 1
ATOM 696 O O . ASN A 1 91 ? 3.045 -2.112 -14.328 1.00 97.69 91 ASN A O 1
ATOM 700 N N . LYS A 1 92 ? 2.049 -3.587 -15.700 1.00 95.12 92 LYS A N 1
ATOM 701 C CA . LYS A 1 92 ? 2.528 -2.999 -16.958 1.00 95.12 92 LYS A CA 1
ATOM 702 C C . LYS A 1 92 ? 2.023 -1.577 -17.227 1.00 95.12 92 LYS A C 1
ATOM 704 O O . LYS A 1 92 ? 2.640 -0.859 -18.001 1.00 95.12 92 LYS A O 1
ATOM 709 N N . ASN A 1 93 ? 0.873 -1.203 -16.671 1.00 95.94 93 ASN A N 1
ATOM 710 C CA . ASN A 1 93 ? 0.275 0.120 -16.826 1.00 95.94 93 ASN A CA 1
ATOM 711 C C . ASN A 1 93 ? -0.753 0.388 -15.718 1.00 95.94 93 ASN A C 1
ATOM 713 O O . ASN A 1 93 ? -1.246 -0.545 -15.077 1.00 95.94 93 ASN A O 1
ATOM 717 N N . GLU A 1 94 ? -1.102 1.662 -15.548 1.00 97.19 94 GLU A N 1
ATOM 718 C CA . GLU A 1 94 ? -2.039 2.146 -14.530 1.00 97.19 94 GLU A CA 1
ATOM 719 C C . GLU A 1 94 ? -3.414 1.469 -14.617 1.00 97.19 94 GLU A C 1
ATOM 721 O O . GLU A 1 94 ? -3.968 1.040 -13.608 1.00 97.19 94 GLU A O 1
ATOM 726 N N . ARG A 1 95 ? -3.955 1.298 -15.833 1.00 98.12 95 ARG A N 1
ATOM 727 C CA . ARG A 1 95 ? -5.264 0.657 -16.050 1.00 98.12 95 ARG A CA 1
ATOM 728 C C . ARG A 1 95 ? -5.283 -0.782 -15.531 1.00 98.12 95 ARG A C 1
ATOM 730 O O . ARG A 1 95 ? -6.234 -1.187 -14.866 1.00 98.12 95 ARG A O 1
ATOM 737 N N . SER A 1 96 ? -4.230 -1.548 -15.819 1.00 98.44 96 SER A N 1
ATOM 738 C CA . SER A 1 96 ? -4.073 -2.914 -15.319 1.00 98.44 96 SER A CA 1
ATOM 739 C C . SER A 1 96 ? -3.922 -2.944 -13.802 1.00 98.44 96 SER A C 1
ATOM 741 O O . SER A 1 96 ? -4.439 -3.871 -13.186 1.00 98.44 96 SER A O 1
ATOM 743 N N . ALA A 1 97 ? -3.226 -1.971 -13.210 1.00 98.62 97 ALA A N 1
ATOM 744 C CA . ALA A 1 97 ? -3.095 -1.875 -11.760 1.00 98.62 97 ALA A CA 1
ATOM 745 C C . ALA A 1 97 ? -4.457 -1.621 -11.104 1.00 98.62 97 ALA A C 1
ATOM 747 O O . ALA A 1 97 ? -4.906 -2.409 -10.277 1.00 98.62 97 ALA A O 1
ATOM 748 N N . LYS A 1 98 ? -5.186 -0.594 -11.557 1.00 98.81 98 LYS A N 1
ATOM 749 C CA . LYS A 1 98 ? -6.531 -0.279 -11.051 1.00 98.81 98 LYS A CA 1
ATOM 750 C C . LYS A 1 98 ? -7.475 -1.478 -11.156 1.00 98.81 98 LYS A C 1
ATOM 752 O O . LYS A 1 98 ? -8.109 -1.851 -10.177 1.00 98.81 98 LYS A O 1
ATOM 757 N N . SER A 1 99 ? -7.520 -2.137 -12.315 1.00 98.75 99 SER A N 1
ATOM 758 C CA . SER A 1 99 ? -8.376 -3.313 -12.515 1.00 98.75 99 SER A CA 1
ATOM 759 C C . SER A 1 99 ? -8.044 -4.461 -11.552 1.00 98.75 99 SER A C 1
ATOM 761 O O . SER A 1 99 ? -8.957 -5.064 -10.988 1.00 98.75 99 SER A O 1
ATOM 763 N N . LYS A 1 100 ? -6.756 -4.751 -11.319 1.00 98.81 100 LYS A N 1
ATOM 764 C CA . LYS A 1 100 ? -6.354 -5.808 -10.381 1.00 98.81 100 LYS A CA 1
ATOM 765 C C . LYS A 1 100 ? -6.604 -5.434 -8.924 1.00 98.81 100 LYS A C 1
ATOM 767 O O . LYS A 1 100 ? -7.066 -6.294 -8.188 1.00 98.81 100 LYS A O 1
ATOM 772 N N . ALA A 1 101 ? -6.369 -4.184 -8.526 1.00 98.88 101 ALA A N 1
ATOM 773 C CA . ALA A 1 101 ? -6.674 -3.716 -7.175 1.00 98.88 101 ALA A CA 1
ATOM 774 C C . ALA A 1 101 ? -8.180 -3.795 -6.866 1.00 98.88 101 ALA A C 1
ATOM 776 O O . ALA A 1 101 ? -8.564 -4.264 -5.797 1.00 98.88 101 ALA A O 1
ATOM 777 N N . MET A 1 102 ? -9.041 -3.425 -7.824 1.00 98.81 102 MET A N 1
ATOM 778 C CA . MET A 1 102 ? -10.498 -3.592 -7.702 1.00 98.81 102 MET A CA 1
ATOM 779 C C . MET A 1 102 ? -10.885 -5.058 -7.530 1.00 98.81 102 MET A C 1
ATOM 781 O O . MET A 1 102 ? -11.667 -5.388 -6.642 1.00 98.81 102 MET A O 1
ATOM 785 N N . LYS A 1 103 ? -10.307 -5.944 -8.351 1.00 98.81 103 LYS A N 1
ATOM 786 C CA . LYS A 1 103 ? -10.564 -7.382 -8.262 1.00 98.81 103 LYS A CA 1
ATOM 787 C C . LYS A 1 103 ? -10.083 -7.966 -6.933 1.00 98.81 103 LYS A C 1
ATOM 789 O O . LYS A 1 103 ? -10.791 -8.772 -6.347 1.00 98.81 103 LYS A O 1
ATOM 794 N N . ASP A 1 104 ? -8.915 -7.554 -6.442 1.00 98.81 104 ASP A N 1
ATOM 795 C CA . ASP A 1 104 ? -8.408 -7.966 -5.128 1.00 98.81 104 ASP A CA 1
ATOM 796 C C . ASP A 1 104 ? -9.349 -7.512 -4.000 1.00 98.81 104 ASP A C 1
ATOM 798 O O . ASP A 1 104 ? -9.711 -8.314 -3.144 1.00 98.81 104 ASP A O 1
ATOM 802 N N . CYS A 1 105 ? -9.844 -6.271 -4.051 1.00 98.81 105 CYS A N 1
ATOM 803 C CA . CYS A 1 105 ? -10.820 -5.760 -3.083 1.00 98.81 105 CYS A CA 1
ATOM 804 C C . CYS A 1 105 ? -12.113 -6.592 -3.090 1.00 98.81 105 CYS A C 1
ATOM 806 O O . CYS A 1 105 ? -12.593 -7.009 -2.036 1.00 98.81 105 CYS A O 1
ATOM 808 N N . GLN A 1 106 ? -12.643 -6.898 -4.277 1.00 98.50 106 GLN A N 1
ATOM 809 C CA . GLN A 1 106 ? -13.845 -7.721 -4.430 1.00 98.50 106 GLN A CA 1
ATOM 810 C C . GLN A 1 106 ? -13.629 -9.156 -3.935 1.00 98.50 106 GLN A C 1
ATOM 812 O O . GLN A 1 106 ? -14.461 -9.697 -3.211 1.00 98.50 106 GLN A O 1
AT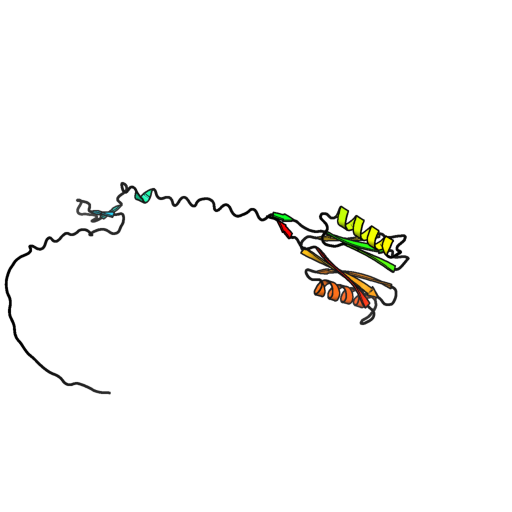OM 817 N N . ASN A 1 107 ? -12.481 -9.758 -4.255 1.00 98.56 107 ASN A N 1
ATOM 818 C CA . ASN A 1 107 ? -12.117 -11.100 -3.796 1.00 98.56 107 ASN A CA 1
ATOM 819 C C . ASN A 1 107 ? -11.986 -11.183 -2.269 1.00 98.56 107 ASN A C 1
ATOM 821 O O . ASN A 1 107 ? -12.244 -12.231 -1.685 1.00 98.56 107 ASN A O 1
ATOM 825 N N . ARG A 1 108 ? -11.603 -10.080 -1.621 1.00 97.81 108 ARG A N 1
ATOM 826 C CA . ARG A 1 108 ? -11.543 -9.954 -0.159 1.00 97.81 108 ARG A CA 1
ATOM 827 C C . ARG A 1 108 ? -12.908 -9.666 0.480 1.00 97.81 108 ARG A C 1
ATOM 829 O O . ARG A 1 108 ? -12.974 -9.447 1.685 1.00 97.81 108 ARG A O 1
ATOM 836 N N . GLY A 1 109 ? -13.988 -9.676 -0.303 1.00 97.75 109 GLY A N 1
ATOM 837 C CA . GLY A 1 109 ? -15.362 -9.498 0.170 1.00 97.75 109 GLY A CA 1
ATOM 838 C C . GLY A 1 109 ? -15.899 -8.070 0.062 1.00 97.75 109 GLY A C 1
ATOM 839 O O . GLY A 1 109 ? -17.008 -7.811 0.529 1.00 97.75 109 GLY A O 1
ATOM 840 N N . GLY A 1 110 ? -15.155 -7.146 -0.553 1.00 97.75 110 GLY A N 1
ATOM 841 C CA . GLY A 1 110 ? -15.654 -5.808 -0.857 1.00 97.75 110 GLY A CA 1
ATOM 842 C C . GLY A 1 110 ? -16.776 -5.851 -1.902 1.00 97.75 110 GLY A C 1
ATOM 843 O O . GLY A 1 110 ? -16.702 -6.573 -2.895 1.00 97.75 110 GLY A O 1
ATOM 844 N N . LYS A 1 111 ? -17.828 -5.066 -1.684 1.00 96.94 111 LYS A N 1
ATOM 845 C CA . LYS A 1 111 ? -18.994 -4.943 -2.574 1.00 96.94 111 LYS A CA 1
ATOM 846 C C . LYS A 1 111 ? -18.997 -3.611 -3.318 1.00 96.94 111 LYS A C 1
ATOM 848 O O . LYS A 1 111 ? -19.313 -3.577 -4.501 1.00 96.94 111 LYS A O 1
ATOM 853 N N . ASN A 1 112 ? -18.572 -2.548 -2.640 1.00 97.12 112 ASN A N 1
ATOM 854 C CA . ASN A 1 112 ? -18.520 -1.177 -3.144 1.00 97.12 112 ASN A CA 1
ATOM 855 C C . ASN A 1 112 ? -17.063 -0.703 -3.216 1.00 97.12 112 ASN A C 1
ATOM 857 O O . ASN A 1 112 ? -16.689 0.307 -2.628 1.00 97.12 112 ASN A O 1
ATOM 861 N N . CYS A 1 113 ? -16.213 -1.497 -3.868 1.00 98.31 113 CYS A N 1
ATOM 862 C CA . CYS A 1 113 ? -14.802 -1.164 -4.034 1.00 98.31 113 CYS A CA 1
ATOM 863 C C . CYS A 1 113 ? -14.636 0.052 -4.951 1.00 98.31 113 CYS A C 1
ATOM 865 O O . CYS A 1 113 ? -15.184 0.069 -6.050 1.00 98.31 113 CYS A O 1
ATOM 867 N N . GLU A 1 114 ? -13.816 1.014 -4.540 1.00 98.38 114 GLU A N 1
ATOM 868 C CA . GLU A 1 114 ? -13.441 2.190 -5.327 1.00 98.38 114 GLU A CA 1
ATOM 869 C C . GLU A 1 114 ? -11.921 2.363 -5.349 1.00 98.38 114 GLU A C 1
ATOM 871 O O . GLU A 1 114 ? -11.233 1.981 -4.405 1.00 98.38 114 GLU A O 1
ATOM 876 N N . ILE A 1 115 ? -11.370 2.949 -6.415 1.00 98.50 115 ILE A N 1
ATOM 877 C CA . ILE A 1 115 ? -9.933 3.247 -6.481 1.00 98.50 115 ILE A CA 1
ATOM 878 C C . ILE A 1 115 ? -9.610 4.422 -5.557 1.00 98.50 115 ILE A C 1
ATOM 880 O O . ILE A 1 115 ? -10.037 5.543 -5.817 1.00 98.50 115 ILE A O 1
ATOM 884 N N . LEU A 1 116 ? -8.776 4.182 -4.545 1.00 97.12 116 LEU A N 1
ATOM 885 C CA . LEU A 1 116 ? -8.210 5.240 -3.706 1.00 97.12 116 LEU A CA 1
ATOM 886 C C . LEU A 1 116 ? -7.051 5.946 -4.401 1.00 97.12 116 LEU A C 1
ATOM 888 O O . LEU A 1 116 ? -6.924 7.168 -4.362 1.00 97.12 116 LEU A O 1
ATOM 892 N N . ASN A 1 117 ? -6.154 5.161 -4.996 1.00 97.88 117 ASN A N 1
ATOM 893 C CA . ASN A 1 117 ? -4.928 5.688 -5.565 1.00 97.88 117 ASN A CA 1
ATOM 894 C C . ASN A 1 117 ? -4.349 4.744 -6.624 1.00 97.88 117 ASN A C 1
ATOM 896 O O . ASN A 1 117 ? -4.510 3.527 -6.543 1.00 97.88 117 ASN A O 1
ATOM 900 N N . ALA A 1 118 ? -3.641 5.308 -7.598 1.00 97.62 118 ALA A N 1
ATOM 901 C CA . ALA A 1 118 ? -2.713 4.569 -8.440 1.00 97.62 118 ALA A CA 1
ATOM 902 C C . ALA A 1 118 ? -1.345 5.253 -8.393 1.00 97.62 118 ALA A C 1
ATOM 904 O O . ALA A 1 118 ? -1.261 6.480 -8.455 1.00 97.62 118 ALA A O 1
ATOM 905 N N . TYR A 1 119 ? -0.294 4.449 -8.290 1.00 95.25 119 TYR A N 1
ATOM 906 C CA . TYR A 1 119 ? 1.083 4.894 -8.107 1.00 95.25 119 TYR A CA 1
ATOM 907 C C . TYR A 1 119 ? 2.012 4.178 -9.077 1.00 95.25 119 TYR A C 1
ATOM 909 O O . TYR A 1 119 ? 1.706 3.113 -9.609 1.00 95.25 119 TYR A O 1
ATOM 917 N N . GLY A 1 120 ? 3.162 4.778 -9.333 1.00 90.50 120 GLY A N 1
ATOM 918 C CA . GLY A 1 120 ? 4.191 4.239 -10.209 1.00 90.50 120 GLY A CA 1
ATOM 919 C C . GLY A 1 120 ? 5.412 5.144 -10.181 1.00 90.50 120 GLY A C 1
ATOM 920 O O . GLY A 1 120 ? 5.471 6.072 -9.379 1.00 90.50 120 GLY A O 1
ATOM 921 N N . ARG A 1 121 ? 6.364 4.902 -11.086 1.00 85.19 121 ARG A N 1
ATOM 922 C CA . ARG A 1 121 ? 7.613 5.684 -11.183 1.00 85.19 121 ARG A CA 1
ATOM 923 C C . ARG A 1 121 ? 8.447 5.644 -9.899 1.00 85.19 121 ARG A C 1
ATOM 925 O O . ARG A 1 121 ? 8.781 6.689 -9.359 1.00 85.19 121 ARG A O 1
ATOM 932 N N . ASP A 1 122 ? 8.756 4.446 -9.413 1.00 89.56 122 ASP A N 1
ATOM 933 C CA . ASP A 1 122 ? 9.647 4.250 -8.259 1.00 89.56 122 ASP A CA 1
ATOM 934 C C . ASP A 1 122 ? 9.088 4.755 -6.923 1.00 89.56 122 ASP A C 1
ATOM 936 O O . ASP A 1 122 ? 9.828 5.211 -6.059 1.00 89.56 122 ASP A O 1
ATOM 940 N N . HIS A 1 123 ? 7.769 4.649 -6.753 1.00 93.06 123 HIS A N 1
ATOM 941 C CA . HIS A 1 123 ? 7.088 4.992 -5.508 1.00 93.06 123 HIS A CA 1
ATOM 942 C C . HIS A 1 123 ? 6.481 3.754 -4.843 1.00 93.06 123 HIS A C 1
ATOM 944 O O . HIS A 1 123 ? 6.063 2.785 -5.496 1.00 93.06 123 HIS A O 1
ATOM 950 N N . CYS A 1 124 ? 6.402 3.843 -3.527 1.00 97.88 124 CYS A N 1
ATOM 951 C CA . CYS A 1 124 ? 5.699 2.964 -2.620 1.00 97.88 124 CYS A CA 1
ATOM 952 C C . CYS A 1 124 ? 4.527 3.701 -1.989 1.00 97.88 124 CYS A C 1
ATOM 954 O O . CYS A 1 124 ? 4.539 4.924 -1.865 1.00 97.88 124 CYS A O 1
ATOM 956 N N . ILE A 1 125 ? 3.530 2.948 -1.546 1.00 98.31 125 ILE A N 1
ATOM 957 C CA . ILE A 1 125 ? 2.397 3.463 -0.789 1.00 98.31 125 ILE A CA 1
ATOM 958 C C . ILE A 1 125 ? 2.210 2.623 0.468 1.00 98.31 125 ILE A C 1
ATOM 960 O O . ILE A 1 125 ? 2.316 1.399 0.422 1.00 98.31 125 ILE A O 1
ATOM 964 N N .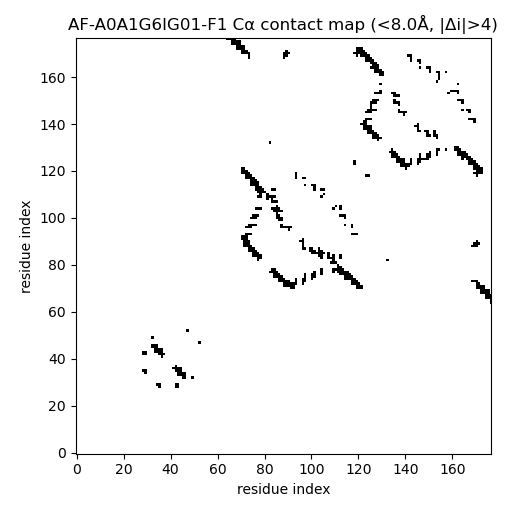 GLY A 1 126 ? 1.918 3.280 1.582 1.00 98.56 126 GLY A N 1
ATOM 965 C CA . GLY A 1 126 ? 1.428 2.650 2.798 1.00 98.56 126 GLY A CA 1
ATOM 966 C C . GLY A 1 126 ? -0.050 2.966 2.977 1.00 98.56 126 GLY A C 1
ATOM 967 O O . GLY A 1 126 ? -0.522 4.025 2.570 1.00 98.56 126 GLY A O 1
ATOM 968 N N . LEU A 1 127 ? -0.783 2.044 3.588 1.00 98.69 127 LEU A N 1
ATOM 969 C CA . LEU A 1 127 ? -2.171 2.205 3.997 1.00 98.69 127 LEU A CA 1
ATOM 970 C C . LEU A 1 127 ? -2.276 1.788 5.462 1.00 98.69 127 LEU A C 1
ATOM 972 O O . LEU A 1 127 ? -2.084 0.619 5.805 1.00 98.69 127 LEU A O 1
ATOM 976 N N . ALA A 1 128 ? -2.582 2.750 6.321 1.00 98.69 128 ALA A N 1
ATOM 977 C CA . ALA A 1 128 ? -2.846 2.547 7.732 1.00 98.69 128 ALA A CA 1
ATOM 978 C C . ALA A 1 128 ? -4.346 2.613 8.018 1.00 98.69 128 ALA A C 1
ATOM 980 O O . ALA A 1 128 ? -5.104 3.271 7.305 1.00 98.69 128 ALA A O 1
ATOM 981 N N . ARG A 1 129 ? -4.760 1.926 9.080 1.00 98.31 129 ARG A N 1
ATOM 982 C CA . ARG A 1 129 ? -6.126 1.902 9.589 1.00 98.31 129 ARG A CA 1
ATOM 983 C C . ARG A 1 129 ? -6.135 2.152 11.092 1.00 98.31 129 ARG A C 1
ATOM 985 O O . ARG A 1 129 ? -5.350 1.533 11.812 1.00 98.31 129 ARG A O 1
ATOM 992 N N . SER A 1 130 ? -7.036 3.014 11.547 1.00 97.88 130 SER A N 1
ATOM 993 C CA . SER A 1 130 ? -7.319 3.255 12.959 1.00 97.88 130 SER A CA 1
ATOM 994 C C . SER A 1 130 ? -8.100 2.084 13.578 1.00 97.88 130 SER A C 1
ATOM 996 O O . SER A 1 130 ? -8.741 1.294 12.881 1.00 97.88 130 SER A O 1
ATOM 998 N N . ARG A 1 131 ? -8.138 1.985 14.908 1.00 95.94 131 ARG A N 1
ATOM 999 C CA . ARG A 1 131 ? -8.998 1.017 15.616 1.00 95.94 131 ARG A CA 1
ATOM 1000 C C . ARG A 1 131 ? -10.488 1.185 15.305 1.00 95.94 131 ARG A C 1
ATOM 1002 O O . ARG A 1 131 ? -11.224 0.206 15.366 1.00 95.94 131 ARG A O 1
ATOM 1009 N N . THR A 1 132 ? -10.915 2.401 14.978 1.00 94.00 132 THR A N 1
ATOM 1010 C CA . THR A 1 132 ? -12.297 2.754 14.623 1.00 94.00 132 THR A CA 1
ATOM 1011 C C . THR A 1 132 ? -12.613 2.542 13.137 1.00 94.00 132 THR A C 1
ATOM 1013 O O . THR A 1 132 ? -13.776 2.589 12.749 1.00 94.00 132 THR A O 1
ATOM 1016 N N . GLY A 1 133 ? -11.616 2.184 12.318 1.00 94.12 133 GLY A N 1
ATOM 1017 C CA . GLY A 1 133 ? -11.796 1.736 10.934 1.00 94.12 133 GLY A CA 1
ATOM 1018 C C . GLY A 1 133 ? -11.505 2.791 9.865 1.00 94.12 133 GLY A C 1
ATOM 1019 O O . GLY A 1 133 ? -11.504 2.461 8.675 1.00 94.12 133 GLY A O 1
ATOM 1020 N N . GLU A 1 134 ? -11.210 4.030 10.253 1.00 96.19 134 GLU A N 1
ATOM 1021 C CA . GLU A 1 134 ? -10.732 5.067 9.343 1.00 96.19 134 GLU A CA 1
ATOM 1022 C C . GLU A 1 134 ? -9.355 4.719 8.789 1.00 96.19 134 GLU A C 1
ATOM 1024 O O . GLU A 1 134 ? -8.560 4.021 9.415 1.00 96.19 134 GLU A O 1
ATOM 1029 N N . ILE A 1 135 ? -9.074 5.210 7.588 1.00 97.75 135 ILE A N 1
ATOM 1030 C CA . ILE A 1 135 ? -7.841 4.909 6.870 1.00 97.75 135 ILE A CA 1
ATOM 1031 C C . ILE A 1 135 ? -7.057 6.177 6.559 1.00 97.75 135 ILE A C 1
ATOM 1033 O O . ILE A 1 135 ? -7.633 7.248 6.378 1.00 97.75 135 ILE A O 1
ATOM 1037 N N . ALA A 1 136 ? -5.746 6.022 6.439 1.00 97.94 136 ALA A N 1
ATOM 1038 C CA . ALA A 1 136 ? -4.834 7.026 5.914 1.00 97.94 136 ALA A CA 1
ATOM 1039 C C . ALA A 1 136 ? -3.810 6.341 5.007 1.00 97.94 136 ALA A C 1
ATOM 1041 O O . ALA A 1 136 ? -3.384 5.221 5.294 1.00 97.94 136 ALA A O 1
ATOM 1042 N N . TRP A 1 137 ? -3.404 6.990 3.919 1.00 97.75 137 TRP A N 1
ATOM 1043 C CA . TRP A 1 137 ? -2.389 6.452 3.013 1.00 97.75 137 TRP A CA 1
ATOM 1044 C C . TRP A 1 137 ? -1.404 7.526 2.582 1.00 97.75 137 TRP A C 1
ATOM 1046 O O . TRP A 1 137 ? -1.777 8.681 2.356 1.00 97.75 137 TRP A O 1
ATOM 1056 N N . LYS A 1 138 ? -0.135 7.141 2.457 1.00 97.94 138 LYS A N 1
ATOM 1057 C CA . LYS A 1 138 ? 0.960 8.040 2.082 1.00 97.94 138 LYS A CA 1
ATOM 1058 C C . LYS A 1 138 ? 1.941 7.350 1.157 1.00 97.94 138 LYS A C 1
ATOM 1060 O O . LYS A 1 138 ? 2.127 6.138 1.225 1.00 97.94 138 LYS A O 1
ATOM 1065 N N . HIS A 1 139 ? 2.556 8.156 0.300 1.00 97.19 139 HIS A N 1
ATOM 1066 C CA . HIS A 1 139 ? 3.599 7.707 -0.611 1.00 97.19 139 HIS A CA 1
ATOM 1067 C C . HIS A 1 139 ? 4.967 7.879 0.026 1.00 97.19 139 HIS A C 1
ATOM 1069 O O . HIS A 1 139 ? 5.178 8.845 0.758 1.00 97.19 139 HIS A O 1
ATOM 1075 N N . GLU A 1 140 ? 5.883 6.976 -0.298 1.00 97.50 140 GLU A N 1
ATOM 1076 C CA . GLU A 1 140 ? 7.311 7.184 -0.078 1.00 97.50 140 GLU A CA 1
ATOM 1077 C C . GLU A 1 140 ? 8.161 6.350 -1.047 1.00 97.50 140 GLU A C 1
ATOM 1079 O O . GLU A 1 140 ? 7.621 5.543 -1.796 1.00 97.50 140 GLU A O 1
ATOM 1084 N N . VAL A 1 141 ? 9.484 6.503 -1.047 1.00 95.06 141 VAL A N 1
ATOM 1085 C CA . VAL A 1 141 ? 10.398 5.735 -1.908 1.00 95.06 141 VAL A CA 1
ATOM 1086 C C . VAL A 1 141 ? 10.663 4.308 -1.416 1.00 95.06 141 VAL A C 1
ATOM 1088 O O . VAL A 1 141 ? 11.219 3.504 -2.161 1.00 95.06 141 VAL A O 1
ATOM 1091 N N . SER A 1 142 ? 10.275 3.968 -0.180 1.00 97.12 142 SER A N 1
ATOM 1092 C CA . SER A 1 142 ? 10.462 2.633 0.399 1.00 97.12 142 SER A CA 1
ATOM 1093 C C . SER A 1 142 ? 9.208 2.118 1.118 1.00 97.12 142 SER A C 1
ATOM 1095 O O . SER A 1 142 ? 8.404 2.892 1.640 1.00 97.12 142 SER A O 1
ATOM 1097 N N . VAL A 1 143 ? 9.053 0.787 1.198 1.00 98.00 143 VAL A N 1
ATOM 1098 C CA . VAL A 1 143 ? 7.962 0.129 1.955 1.00 98.00 143 VAL A CA 1
ATOM 1099 C C . VAL A 1 143 ? 7.954 0.585 3.414 1.00 98.00 143 VAL A C 1
ATOM 1101 O O . VAL A 1 143 ? 6.885 0.812 3.987 1.00 98.00 143 VAL A O 1
ATOM 1104 N N . LYS A 1 144 ? 9.140 0.700 4.026 1.00 98.38 144 LYS A N 1
ATOM 1105 C CA . LYS A 1 144 ? 9.304 1.063 5.436 1.00 98.38 144 LYS A CA 1
ATOM 1106 C C . LYS A 1 144 ? 8.831 2.492 5.677 1.00 98.38 144 LYS A C 1
ATOM 1108 O O . LYS A 1 144 ? 7.987 2.710 6.542 1.00 98.38 144 LYS A O 1
ATOM 1113 N N . ASP A 1 145 ? 9.314 3.440 4.885 1.00 98.31 145 ASP A N 1
ATOM 1114 C CA . ASP A 1 145 ? 9.005 4.852 5.105 1.00 98.31 145 ASP A CA 1
ATOM 1115 C C . ASP A 1 145 ? 7.542 5.149 4.750 1.00 98.31 145 ASP A C 1
ATOM 1117 O O . ASP A 1 145 ? 6.850 5.835 5.502 1.00 98.31 145 ASP A O 1
ATOM 1121 N N . ALA A 1 146 ? 7.003 4.514 3.703 1.00 98.44 146 ALA A N 1
ATOM 1122 C CA . ALA A 1 146 ? 5.583 4.610 3.368 1.00 98.44 146 ALA A CA 1
ATOM 1123 C C . ALA A 1 146 ? 4.685 4.060 4.491 1.00 98.44 146 ALA A C 1
ATOM 1125 O O . ALA A 1 146 ? 3.656 4.658 4.818 1.00 98.44 146 ALA A O 1
ATOM 1126 N N . SER A 1 147 ? 5.096 2.962 5.133 1.00 98.62 147 SER A N 1
ATOM 1127 C CA . SER A 1 147 ? 4.413 2.392 6.303 1.00 98.62 147 SER A CA 1
ATOM 1128 C C . SER A 1 147 ? 4.428 3.357 7.491 1.00 98.62 147 SER A C 1
ATOM 1130 O O . SER A 1 147 ? 3.379 3.668 8.055 1.00 98.62 147 SER A O 1
ATOM 1132 N N . GLU A 1 148 ? 5.605 3.873 7.852 1.00 98.62 148 GLU A N 1
ATOM 1133 C CA . GLU A 1 148 ? 5.780 4.773 8.996 1.00 98.62 148 GLU A CA 1
ATOM 1134 C C . GLU A 1 148 ? 5.028 6.092 8.823 1.00 98.62 148 GLU A C 1
ATOM 1136 O O . GLU A 1 148 ? 4.365 6.556 9.750 1.00 98.62 148 GLU A O 1
ATOM 1141 N N . VAL A 1 149 ? 5.110 6.701 7.640 1.00 98.50 149 VAL A N 1
ATOM 1142 C CA . VAL A 1 149 ? 4.440 7.973 7.354 1.00 98.50 149 VAL A CA 1
ATOM 1143 C C . VAL A 1 149 ? 2.920 7.788 7.310 1.00 98.50 149 VAL A C 1
ATOM 1145 O O . VAL A 1 149 ? 2.195 8.657 7.791 1.00 98.50 149 VAL A O 1
ATOM 1148 N N . SER A 1 150 ? 2.422 6.638 6.842 1.00 98.56 150 SER A N 1
ATOM 1149 C CA . SER A 1 150 ? 0.984 6.327 6.873 1.00 98.56 150 SER A CA 1
ATOM 1150 C C . SER A 1 150 ? 0.453 6.131 8.295 1.00 98.56 150 SER A C 1
ATOM 1152 O O . SER A 1 150 ? -0.636 6.612 8.605 1.00 98.56 150 SER A O 1
ATOM 1154 N N . ILE A 1 151 ? 1.219 5.479 9.184 1.00 98.62 151 ILE A N 1
ATOM 1155 C CA . ILE A 1 151 ? 0.870 5.402 10.615 1.00 98.62 151 ILE A CA 1
ATOM 1156 C C . ILE A 1 151 ? 0.836 6.804 11.212 1.00 98.62 151 ILE A C 1
ATOM 1158 O O . ILE A 1 151 ? -0.169 7.166 11.810 1.00 98.62 151 ILE A O 1
ATOM 1162 N N . LYS A 1 152 ? 1.896 7.601 11.027 1.00 98.56 152 LYS A N 1
ATOM 1163 C CA . LYS A 1 152 ? 1.985 8.957 11.593 1.00 98.56 152 LYS A CA 1
ATOM 1164 C C . LYS A 1 152 ? 0.803 9.829 11.168 1.00 98.56 152 LYS A C 1
ATOM 1166 O O . LYS A 1 152 ? 0.236 10.528 12.003 1.00 98.56 152 LYS A O 1
ATOM 1171 N N . ASP A 1 153 ? 0.414 9.767 9.896 1.00 98.50 153 ASP A N 1
ATOM 1172 C CA . ASP A 1 153 ? -0.745 10.502 9.382 1.00 98.50 153 ASP A CA 1
ATOM 1173 C C . ASP A 1 153 ? -2.055 10.017 10.016 1.00 98.50 153 ASP A C 1
ATOM 1175 O O . ASP A 1 153 ? -2.837 10.827 10.506 1.00 98.50 153 ASP A O 1
ATOM 1179 N N . CYS A 1 154 ? -2.256 8.702 10.111 1.00 98.56 154 CYS A N 1
ATOM 1180 C CA . CYS A 1 154 ? -3.411 8.129 10.799 1.00 98.56 154 CYS A CA 1
ATOM 1181 C C . CYS A 1 154 ? -3.465 8.560 12.278 1.00 98.56 154 CYS A C 1
ATOM 1183 O O . CYS A 1 154 ? -4.483 9.061 12.754 1.00 98.56 154 CYS A O 1
ATOM 1185 N N . GLU A 1 155 ? -2.360 8.434 13.011 1.00 98.31 155 GLU A N 1
ATOM 1186 C CA . GLU A 1 155 ? -2.283 8.778 14.434 1.00 98.31 155 GLU A CA 1
ATOM 1187 C C . GLU A 1 155 ? -2.473 10.275 14.692 1.00 98.31 155 GLU A C 1
ATOM 1189 O O . GLU A 1 155 ? -2.973 10.648 15.754 1.00 98.31 155 GLU A O 1
ATOM 1194 N N . SER A 1 156 ? -2.125 11.134 13.728 1.00 98.06 156 SER A N 1
ATOM 1195 C CA . SER A 1 156 ? -2.382 12.576 13.822 1.00 98.06 156 SER A CA 1
ATOM 1196 C C . SER A 1 156 ? -3.876 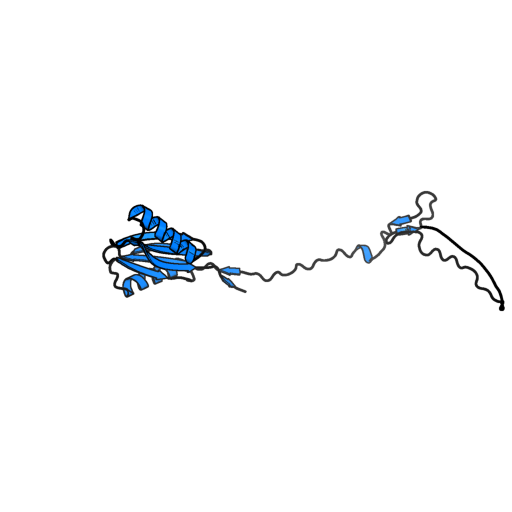12.906 13.905 1.00 98.06 156 SER A C 1
ATOM 1198 O O . SER A 1 156 ? -4.247 13.907 14.511 1.00 98.06 156 SER A O 1
ATOM 1200 N N . SER A 1 157 ? -4.725 12.041 13.342 1.00 97.00 157 SER A N 1
ATOM 1201 C CA . SER A 1 157 ? -6.181 12.206 13.318 1.00 97.00 157 SER A CA 1
ATOM 1202 C C . SER A 1 157 ? -6.899 11.354 14.369 1.00 97.00 157 SER A C 1
ATOM 1204 O O . SER A 1 157 ? -7.932 11.769 14.886 1.00 97.00 157 SER A O 1
ATOM 1206 N N . TYR A 1 158 ? -6.359 10.177 14.707 1.00 97.00 158 TYR A N 1
ATOM 1207 C CA . TYR A 1 158 ? -7.060 9.161 15.512 1.00 97.00 158 TYR A CA 1
ATOM 1208 C C . TYR A 1 158 ? -6.318 8.749 16.798 1.00 97.00 158 TYR A C 1
ATOM 1210 O O . TYR A 1 158 ? -6.750 7.845 17.517 1.00 97.00 158 TYR A O 1
ATOM 1218 N N . GLY A 1 159 ? -5.214 9.426 17.125 1.00 96.31 159 GLY A N 1
ATOM 1219 C CA . GLY A 1 159 ? -4.433 9.229 18.346 1.00 96.31 159 GLY A CA 1
ATOM 1220 C C . GLY A 1 159 ? -3.284 8.225 18.204 1.00 96.31 159 GLY A C 1
ATOM 1221 O O . GLY A 1 159 ? -3.353 7.255 17.449 1.00 96.31 159 GLY A O 1
ATOM 1222 N N . LYS A 1 160 ? -2.208 8.458 18.964 1.00 96.94 160 LYS A N 1
ATOM 1223 C CA . LYS A 1 160 ? -1.008 7.605 18.968 1.00 96.94 160 LYS A CA 1
ATOM 1224 C C . LYS A 1 160 ? -1.315 6.185 19.446 1.00 96.94 160 LYS A C 1
ATOM 1226 O O . LYS A 1 160 ? -2.031 6.004 20.426 1.00 96.94 160 LYS A O 1
ATOM 1231 N N . GLY A 1 161 ? -0.740 5.184 18.782 1.00 95.94 161 GLY A N 1
ATOM 1232 C CA . GLY A 1 161 ? -0.930 3.763 19.085 1.00 95.94 161 GLY A CA 1
ATOM 1233 C C . GLY A 1 161 ? -2.284 3.193 18.649 1.00 95.94 161 GLY A C 1
ATOM 1234 O O . GLY A 1 161 ? -2.555 2.013 18.884 1.00 95.94 161 GLY A O 1
ATOM 1235 N N . ASN A 1 162 ? -3.138 4.002 18.011 1.00 97.00 162 ASN A N 1
ATOM 1236 C CA . ASN A 1 162 ? -4.454 3.570 17.539 1.00 97.00 162 ASN A CA 1
ATOM 1237 C C . ASN A 1 162 ? -4.465 3.164 16.068 1.00 97.00 162 ASN A C 1
ATOM 1239 O O . ASN A 1 162 ? -5.522 2.784 15.574 1.00 97.00 162 ASN A O 1
ATOM 1243 N N . CYS A 1 163 ? -3.330 3.227 15.376 1.00 98.38 163 CYS A N 1
ATOM 1244 C CA . CYS A 1 163 ? -3.240 2.930 13.955 1.00 98.38 163 CYS A CA 1
ATOM 1245 C C . CYS A 1 163 ? -2.278 1.780 13.670 1.00 98.38 163 CYS A C 1
ATOM 1247 O O . CYS A 1 163 ? -1.249 1.631 14.323 1.00 98.38 163 CYS A O 1
ATOM 1249 N N . GLN A 1 164 ? -2.605 0.983 12.658 1.00 98.31 164 GLN A N 1
ATOM 1250 C CA . GLN A 1 164 ? -1.762 -0.103 12.163 1.00 98.31 164 GLN A CA 1
ATOM 1251 C C . GLN A 1 164 ? -1.718 -0.098 10.639 1.00 98.31 164 GLN A C 1
ATOM 1253 O O . GLN A 1 164 ? -2.701 0.250 9.986 1.00 98.31 164 GLN A O 1
ATOM 1258 N N . VAL A 1 165 ? -0.593 -0.515 10.064 1.00 98.44 165 VAL A N 1
ATOM 1259 C CA . VAL A 1 165 ? -0.474 -0.697 8.612 1.00 98.44 165 VAL A CA 1
ATOM 1260 C C . VAL A 1 165 ? -1.240 -1.947 8.213 1.00 98.44 165 VAL A C 1
ATOM 1262 O O . VAL A 1 165 ? -0.983 -3.031 8.729 1.00 98.44 165 VAL A O 1
ATOM 1265 N N . ILE A 1 166 ? -2.176 -1.791 7.284 1.00 98.06 166 ILE A N 1
ATOM 1266 C CA . ILE A 1 166 ? -2.951 -2.896 6.710 1.00 98.06 166 ILE A CA 1
ATOM 1267 C C . ILE A 1 166 ? -2.447 -3.296 5.322 1.00 98.06 166 ILE A C 1
ATOM 1269 O O . ILE A 1 166 ? -2.742 -4.400 4.865 1.00 98.06 166 ILE A O 1
ATOM 1273 N N . TYR A 1 167 ? -1.674 -2.424 4.668 1.00 98.50 167 TYR A N 1
ATOM 1274 C CA . TYR A 1 167 ? -0.971 -2.711 3.423 1.00 98.50 167 TYR A CA 1
ATOM 1275 C C . TYR A 1 167 ? 0.214 -1.759 3.220 1.00 98.50 167 TYR A C 1
ATOM 1277 O O . TYR A 1 167 ? 0.136 -0.585 3.576 1.00 98.50 167 TYR A O 1
ATOM 1285 N N . SER A 1 168 ? 1.287 -2.254 2.606 1.00 98.31 168 SER A N 1
ATOM 1286 C CA . SER A 1 168 ? 2.346 -1.426 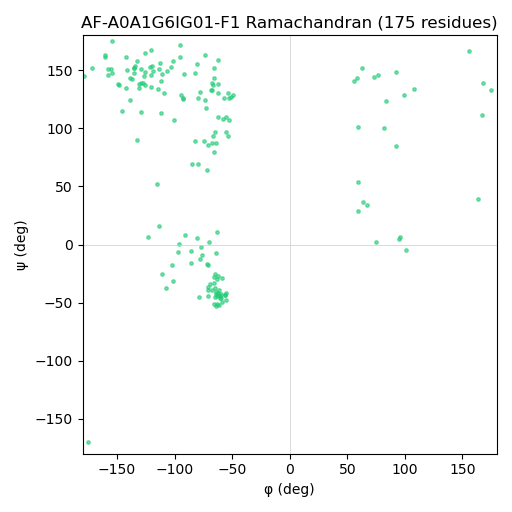2.032 1.00 98.31 168 SER A CA 1
ATOM 1287 C C . SER A 1 168 ? 2.953 -2.143 0.827 1.00 98.31 168 SER A C 1
ATOM 1289 O O . SER A 1 168 ? 3.149 -3.359 0.873 1.00 98.31 168 SER A O 1
ATOM 1291 N N . GLY A 1 169 ? 3.218 -1.415 -0.256 1.00 97.75 169 GLY A N 1
ATOM 1292 C CA . GLY A 1 169 ? 3.682 -1.987 -1.522 1.00 97.75 169 GLY A CA 1
ATOM 1293 C C . GLY A 1 169 ? 4.344 -0.957 -2.428 1.00 97.75 169 GLY A C 1
ATOM 1294 O O . GLY A 1 169 ? 4.182 0.246 -2.234 1.00 97.75 169 GLY A O 1
ATOM 1295 N N . CYS A 1 170 ? 5.117 -1.433 -3.406 1.00 97.81 170 CYS A N 1
ATOM 1296 C CA . CYS A 1 170 ? 5.918 -0.595 -4.299 1.00 97.81 170 CYS A CA 1
ATOM 1297 C C . CYS A 1 170 ? 5.798 -1.032 -5.752 1.00 97.81 170 CYS A C 1
ATOM 1299 O O . CYS A 1 170 ? 5.628 -2.211 -6.064 1.00 97.81 170 CYS A O 1
ATOM 1301 N N . SER A 1 171 ? 5.979 -0.072 -6.656 1.00 97.38 171 SER A N 1
ATOM 1302 C CA . SER A 1 171 ? 6.086 -0.335 -8.089 1.00 97.38 171 SER A CA 1
ATOM 1303 C C . SER A 1 171 ? 7.278 0.404 -8.686 1.00 97.38 171 SER A C 1
ATOM 1305 O O . SER A 1 171 ? 7.168 1.543 -9.149 1.00 97.38 171 SER A O 1
ATOM 1307 N N . TYR A 1 172 ? 8.419 -0.285 -8.681 1.00 94.44 172 TYR A N 1
ATOM 1308 C CA . TYR A 1 172 ? 9.684 0.223 -9.204 1.00 94.44 172 TYR A CA 1
ATOM 1309 C C . TYR A 1 172 ? 9.787 0.051 -10.718 1.00 94.44 172 TYR A C 1
ATOM 1311 O O . TYR A 1 172 ? 9.255 -0.892 -11.311 1.00 94.44 172 TYR A O 1
ATOM 1319 N N . ALA A 1 173 ? 10.475 0.980 -11.362 1.00 91.25 173 ALA A N 1
ATOM 1320 C CA . ALA A 1 173 ? 10.849 0.882 -12.750 1.00 91.25 173 ALA A CA 1
ATOM 1321 C C . ALA A 1 173 ? 11.845 -0.265 -12.943 1.00 91.25 173 ALA A C 1
ATOM 1323 O O . ALA A 1 173 ? 12.726 -0.512 -12.122 1.00 91.25 173 ALA A O 1
ATOM 1324 N N . VAL A 1 174 ? 11.713 -0.963 -14.065 1.00 91.12 174 VAL A N 1
ATOM 1325 C CA . VAL A 1 174 ? 12.633 -2.038 -14.439 1.00 91.12 174 VAL A CA 1
ATOM 1326 C C . VAL A 1 174 ? 13.439 -1.616 -15.654 1.00 91.12 174 VAL A C 1
ATOM 1328 O O . VAL A 1 174 ? 12.914 -0.984 -16.576 1.00 91.12 174 VAL A O 1
ATOM 1331 N N . ARG A 1 175 ? 14.721 -1.975 -15.656 1.00 89.31 175 ARG A N 1
ATOM 1332 C CA . ARG A 1 175 ? 15.568 -1.877 -16.844 1.00 89.31 175 ARG A CA 1
ATOM 1333 C C . ARG A 1 175 ? 15.242 -3.057 -17.752 1.00 89.31 175 ARG A C 1
ATOM 1335 O O . ARG A 1 175 ? 15.161 -4.187 -17.276 1.00 89.31 175 ARG A O 1
ATOM 1342 N N . VAL A 1 176 ? 15.012 -2.780 -19.028 1.00 85.31 176 VAL A N 1
ATOM 1343 C CA . VAL A 1 176 ? 14.886 -3.796 -20.073 1.00 85.31 176 VAL A CA 1
ATOM 1344 C C . VAL A 1 176 ? 15.959 -3.536 -21.123 1.00 85.31 176 VAL A C 1
ATOM 1346 O O . VAL A 1 176 ? 16.209 -2.379 -21.485 1.00 85.31 176 VAL A O 1
ATOM 1349 N N . GLU A 1 177 ? 16.610 -4.615 -21.538 1.00 74.06 177 GLU A N 1
ATOM 1350 C CA . GLU A 1 177 ? 17.662 -4.649 -22.559 1.00 74.06 177 GLU A CA 1
ATOM 1351 C C . GLU A 1 177 ? 17.070 -4.955 -23.939 1.00 74.06 177 GLU A C 1
ATOM 1353 O O . GLU A 1 177 ? 16.073 -5.716 -24.001 1.00 74.06 177 GLU A O 1
#

Mean predicted aligned error: 16.72 Å

Nearest PDB structures (foldseek):
  2qsd-assembly3_D  TM=3.289E-01  e=8.204E-01  Idiomarina loihiensis
  5hy3-assembly1_B  TM=4.206E-01  e=9.829E+00  Tequatrovirus T4

=== Feature glossary ===
Legend for the data blocks above and below:

— What the protein is —

The amino-acid sequence is the protein's primary structure: the linear order of residues from the N-terminus to the C-terminus, written in one-letter code. Everything else here — the 3D coordinates, the secondary structure, the domain annotations — is ultimately a consequence of this string.

Database cross-references. InterPro integrates a dozen domain/family signature databases into unified entries with residue-range hits. GO terms attach function/process/location labels with evidence codes. CATH codes position the fold in a four-level structural taxonomy. Organism is the NCBI-taxonomy species name.

— Where its atoms are —

The mmCIF block holds the 3D Cartesian coordinates of each backbone atom (N, Cα, C, O) in ångströms. mmCIF is the PDB's canonical archive format — a tagged-loop text representation of the atomic model.

The six renders are orthographic views along the three Cartesian axes in both directions. Representation (cartoon, sticks, or surface) and color scheme (sequence-rainbow or by-chain) vary across proteins so the training set covers all the common visualization conventions.

— Local backbone conformation —

Secondary structure is the local, repeating backbone conformation. DSSP classifies it into eight states by reading the hydrogen-bond network: three helix types (H, G, I), two β types (E, B), two non-regular types (T, S), and unstructured coil (-).

SS3 is a coarse helix/strand/coil call (letters a/b/c) made by the P-SEA algorithm from inter-Cα distances and dihedrals. It is less detailed than DSSP but needs only Cα positions.

Backbone dihedral angles. Every residue except chain termini has a φ (preceding-C → N → Cα → C) and a ψ (N → Cα → C → next-N). They are reported in degrees following the IUPAC sign convention. Secondary structure is essentially a statement about which (φ, ψ) basin each residue occupies.

— Global shape and packing —

The geometric summary reports three shape descriptors. Rg (radius of gyration) measures how spread out the Cα atoms are about their centre of mass; compact globular proteins have small Rg, elongated or unfolded ones large. Cα contacts (<8 Å, |i−j|>4) count long-range residue pairs in spatial proximity — high for tightly packed folds, near zero for rods or random coil. The bounding-box extents give the protein's footprint along x, y, z in Å.

Solvent accessibility: the surface area of each residue that a 1.4 Å water probe can touch, in Å². When only backbone atoms are present the absolute values are lower than full-atom SASA (side chains contribute most of the area) and are flagged as backbone-only.

Plot images: a contact map (which residues are close in 3D, as an N×N binary image), a Ramachandran scatter (backbone torsion angles, revealing secondary-structure composition at a glance), and — for AlphaFold structures — a PAE heatmap (pairwise prediction confidence).

— Structural neighborhood —

Foldseek's 3Di representation compresses backbone geometry into a per-residue letter drawn from a learned twenty-state alphabet. It captures the tertiary interaction pattern around each residue — which residues are packed against it in space, regardless of where they are in sequence.

Structural nearest neighbors (via Foldseek easy-search vs the PDB). Reported per hit: target PDB id, E-value, and alignment TM-score. A TM-score above ~0.5 is the conventional threshold for 'same fold'.

— Confidence and disorder —

pLDDT (predicted Local Distance Difference Test) is AlphaFold's per-residue confidence score, ranging from 0 to 100. Values above 90 indicate high confidence (typically well-packed cores); 70–90 is confident; 50–70 low confidence; below 50 usually means the region is disordered or the prediction is unreliable there. AlphaFold stores pLDDT in the mmCIF B-factor column.

For experimental (PDB) structures, the B-factor (temperature factor) quantifies the positional spread of each atom in the crystal — a combination of thermal vibration and static disorder — in units of Å². High B-factors mark flexible loops or poorly resolved regions; low B-factors mark the rigid, well-ordered core.

Predicted Aligned Error (PAE) is an AlphaFold confidence matrix: entry (i, j) is the expected error in the position of residue j, in ångströms, when the prediction is superimposed on the true structure at residue i. Low PAE within a block of residues means that block is internally rigid and well-predicted; high PAE between two blocks means their relative placement is uncertain even if each block individually is confident.